Protein AF-0000000076535965 (afdb_homodimer)

Sequence (338 aa):
PLQSPLTSPPLSPERRSYQTNPAAHLTGANSSLTGSGGPLLWETKLGLAFLRGLGYREGSLVIARAGYYYVYSKVQLGGVGCPPGLSSSLPITHGLYKRTPRYPKELELLVSRRSPCARGANSRVWWDSSFLGGVVHLDAGEEVVVRVPEERLVRLRDGTRSYFGAFMVPLQSPLTSPPLSPERRSYQTNPAAHLTGANSSLTGSGGPLLWETKLGLAFLRGLGYREGSLVIARAGYYYVYSKVQLGGVGCPPGLSSSLPITHGLYKRTPRYPKELELLVSRRSPCARGANSRVWWDSSFLGGVVHLDAGEEVVVRVPEERLVRLRDGTRSYFGAFMV

pLDDT: mean 81.21, std 20.16, range [31.91, 98.88]

InterPro domains:
  IPR006052 Tumour necrosis factor domain [PF00229] (40-169)
  IPR006052 Tumour necrosis factor domain [PS50049] (22-169)
  IPR006052 Tumour necrosis factor domain [SM00207] (22-169)
  IPR006052 Tumour necrosis factor domain [cd00184] (22-167)
  IPR006053 Tumour necrosis factor [PR01234] (92-110)
  IPR006053 Tumour necrosis factor [PR01234] (126-149)
  IPR006053 Tumour necrosis factor [PR01234] (157-168)
  IPR008983 Tumour necrosis factor-like domain superfamily [G3DSA:2.60.120.40] (10-169)
  IPR008983 Tumour necrosis factor-like domain superfamily [SSF49842] (21-169)

Solvent-accessible surface area (backbone atoms only — not comparable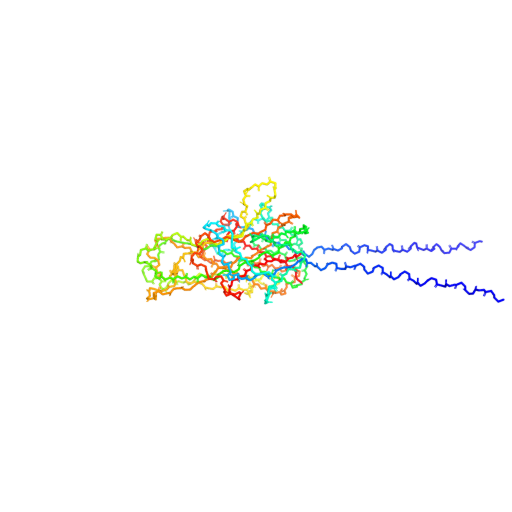 to full-atom values): 18262 Å² total; per-residue (Å²): 132,79,79,72,77,78,74,70,74,73,76,68,74,76,71,75,73,77,74,74,69,32,34,36,35,28,18,25,18,76,74,54,62,50,63,94,79,50,45,43,37,60,32,53,67,61,88,88,17,36,66,35,70,47,45,77,54,94,33,22,43,30,34,63,64,60,46,40,25,41,37,36,37,33,42,26,34,38,49,72,53,58,54,85,56,44,20,74,50,72,58,44,45,45,32,36,31,36,41,42,88,89,44,93,68,68,41,84,58,38,41,47,47,28,38,69,41,29,63,58,72,83,48,59,62,42,78,51,71,49,73,47,73,50,54,42,80,43,50,54,65,26,29,40,34,40,40,42,76,57,50,88,32,50,48,38,60,46,42,90,54,8,34,41,36,36,33,55,102,131,82,76,71,78,79,74,72,73,77,76,68,76,75,74,74,68,82,72,74,68,34,34,33,20,28,16,26,22,81,81,17,74,50,65,94,80,52,48,45,30,60,31,51,68,60,86,77,16,37,68,35,69,48,43,76,55,93,33,21,43,31,33,64,63,60,46,41,28,41,40,38,36,34,43,27,32,38,48,71,54,55,62,86,69,41,90,71,47,70,59,43,44,45,32,37,29,35,41,43,89,88,43,93,66,68,42,83,71,48,76,46,76,40,63,64,54,44,56,40,45,65,12,54,57,39,38,32,68,50,75,48,72,50,75,44,80,45,48,54,65,26,27,41,33,41,37,44,80,58,51,88,32,48,49,37,64,43,44,42,36,8,34,40,35,35,34,53,107

Secondary structure (DSSP, 8-state):
-------------------PPPEEEEEE-SS---STT----EE-SSTT-EEESEEEETTEEEE-S-EEEEEEEEEEEEEE---TTGGGPPPEEEEEEEEETTEEEEEEEEEEEE-TT-S-TT-SEEEEEEEEEEEEEE-TT-EEEEE-S-GGGB--S-TTTSEEEEEE-/-------------------PPPEEEEEE-TT---STTSPPPEE-SSTT-EEESEEEETTEEEE-S-EEEEEEEEEEEEEE---TTGGGSPPEEEEEEEE-SS-SSPEEEEEEEE-SS-TT---SEEEEEEEEEEEEEE-TT-EEEEE-S-GGGB--S-TTTSEEEEEE-

Radius of gyration: 24.96 Å; Cα contacts (8 Å, |Δi|>4): 830; chains: 2; bounding box: 53×96×60 Å

Foldseek 3Di:
DPPDPPPPPPPPPPPPPPQDWWKWKWAFDPVFDPPQWDFTDTHADDDPTHTDCWDDDDQKIAHAAWAKKKKKKKWKFKDFDPDDVCVVPFWWKKFKWKDDPVDGDTHTDDMDTHRPPPDDDPDRMDIDMDMDIDMDTDHHGMIITIDTNPRVGTDRHGRVRIMIMMTHD/DPPPPPPDPPPDPPPPVPQPWWKWKWAFDPVFDPDQWDFTDTHADDDPTHTDCWDDDNQKIAHAAWAKKKKKKKWKFKDFDPPDPCVVPFWWKKFKWKDDPVDHDTHTDDMDTHRPPPDDDPGRMDIDMDMDIDMDTDHHGMIITIDTNPCVGTDRHGRVRTMIMMTHD

Structure (mmCIF, N/CA/C/O backbone):
data_AF-0000000076535965-model_v1
#
loop_
_entity.id
_entity.type
_entity.pdbx_description
1 polymer 'THD domain-containing protein'
#
loop_
_atom_site.group_PDB
_atom_site.id
_atom_site.type_symbol
_atom_site.label_atom_id
_atom_site.label_alt_id
_atom_site.label_comp_id
_atom_site.label_asym_id
_atom_site.label_entity_id
_atom_site.label_seq_id
_atom_site.pdbx_PDB_ins_code
_atom_site.Cartn_x
_atom_site.Cartn_y
_atom_site.Cartn_z
_atom_site.occupancy
_atom_site.B_iso_or_equiv
_atom_site.auth_seq_id
_atom_site.auth_comp_id
_atom_site.auth_asym_id
_atom_site.auth_atom_id
_atom_site.pdbx_PDB_model_num
ATOM 1 N N . PRO A 1 1 ? 23 69.75 18.781 1 31.91 1 PRO A N 1
ATOM 2 C CA . PRO A 1 1 ? 22.719 68.75 17.719 1 31.91 1 PRO A CA 1
ATOM 3 C C . PRO A 1 1 ? 22.453 67.312 18.266 1 31.91 1 PRO A C 1
ATOM 5 O O . PRO A 1 1 ? 23.344 66.75 18.875 1 31.91 1 PRO A O 1
ATOM 8 N N . LEU A 1 2 ? 21.312 67.188 18.969 1 37.19 2 LEU A N 1
ATOM 9 C CA . LEU A 1 2 ? 20.906 66 19.688 1 37.19 2 LEU A CA 1
ATOM 10 C C . LEU A 1 2 ? 20.906 64.75 18.766 1 37.19 2 LEU A C 1
ATOM 12 O O . LEU A 1 2 ? 20.453 64.875 17.625 1 37.19 2 LEU A O 1
ATOM 16 N N . GLN A 1 3 ? 21.875 63.906 18.984 1 38.22 3 GLN A N 1
ATOM 17 C CA . GLN A 1 3 ? 22.062 62.688 18.234 1 38.22 3 GLN A CA 1
ATOM 18 C C . GLN A 1 3 ? 20.75 61.906 18.125 1 38.22 3 GLN A C 1
ATOM 20 O O . GLN A 1 3 ? 20 61.812 19.094 1 38.22 3 GLN A O 1
ATOM 25 N N . SER A 1 4 ? 20.156 61.875 16.891 1 45.47 4 SER A N 1
ATOM 26 C CA . SER A 1 4 ? 18.969 61.156 16.453 1 45.47 4 SER A CA 1
ATOM 27 C C . SER A 1 4 ? 19.016 59.719 16.906 1 45.47 4 SER A C 1
ATOM 29 O O . SER A 1 4 ? 20.031 59.031 16.781 1 45.47 4 SER A O 1
ATOM 31 N N . PRO A 1 5 ? 18.203 59.312 17.922 1 44.94 5 PRO A N 1
ATOM 32 C CA . PRO A 1 5 ? 18.219 57.938 18.375 1 44.94 5 PRO A CA 1
ATOM 33 C C . PRO A 1 5 ? 18.156 56.938 17.219 1 44.94 5 PRO A C 1
ATOM 35 O O . PRO A 1 5 ? 17.469 57.156 16.234 1 44.94 5 PRO A O 1
ATOM 38 N N . LEU A 1 6 ? 19.328 56.281 16.906 1 41.75 6 LEU A N 1
ATOM 39 C CA . LEU A 1 6 ? 19.375 55.156 15.953 1 41.75 6 LEU A CA 1
ATOM 40 C C . LEU A 1 6 ? 18.188 54.219 16.156 1 41.75 6 LEU A C 1
ATOM 42 O O . LEU A 1 6 ? 17.938 53.75 17.266 1 41.75 6 LEU A O 1
ATOM 46 N N . THR A 1 7 ? 17.016 54.531 15.523 1 43.84 7 THR A N 1
ATOM 47 C CA . THR A 1 7 ? 15.898 53.594 15.414 1 43.84 7 THR A CA 1
ATOM 48 C C . THR A 1 7 ? 16.406 52.188 15.109 1 43.84 7 THR A C 1
ATOM 50 O O . THR A 1 7 ? 17.125 51.969 14.141 1 43.84 7 THR A O 1
ATOM 53 N N . SER A 1 8 ? 16.734 51.375 16.156 1 47.22 8 SER A N 1
ATOM 54 C CA . SER A 1 8 ? 17.078 50 15.953 1 47.22 8 SER A CA 1
ATOM 55 C C . SER A 1 8 ? 16.188 49.344 14.906 1 47.22 8 SER A C 1
ATOM 57 O O . SER A 1 8 ? 15 49.656 14.812 1 47.22 8 SER A O 1
ATOM 59 N N . PRO A 1 9 ? 16.797 48.906 13.766 1 46.88 9 PRO A N 1
ATOM 60 C CA . PRO A 1 9 ? 15.992 48.25 12.734 1 46.88 9 PRO A CA 1
ATOM 61 C C . PRO A 1 9 ? 14.984 47.25 13.312 1 46.88 9 PRO A C 1
ATOM 63 O O . PRO A 1 9 ? 15.18 46.75 14.414 1 46.88 9 PRO A O 1
ATOM 66 N N . PRO A 1 10 ? 13.711 47.344 12.961 1 44 10 PRO A N 1
ATOM 67 C CA . PRO A 1 10 ? 12.719 46.375 13.438 1 44 10 PRO A CA 1
ATOM 68 C C . PRO A 1 10 ? 13.25 44.938 13.43 1 44 10 PRO A C 1
ATOM 70 O O . PRO A 1 10 ? 14.148 44.594 12.656 1 44 10 PRO A O 1
ATOM 73 N N . LEU A 1 11 ? 13.281 44.25 14.547 1 41.5 11 LEU A N 1
ATOM 74 C CA . LEU A 1 11 ? 13.531 42.812 14.633 1 41.5 11 LEU A CA 1
ATOM 75 C C . LEU A 1 11 ? 12.922 42.094 13.445 1 41.5 11 LEU A C 1
ATOM 77 O O . LEU A 1 11 ? 11.781 42.344 13.062 1 41.5 11 LEU A O 1
ATOM 81 N N . SER A 1 12 ? 13.719 41.844 12.398 1 41.03 12 SER A N 1
ATOM 82 C CA . SER A 1 12 ? 13.281 41 11.312 1 41.03 12 SER A CA 1
ATOM 83 C C . SER A 1 12 ? 12.328 39.906 11.812 1 41.03 12 SER A C 1
ATOM 85 O O . SER A 1 12 ? 12.508 39.375 12.906 1 41.03 12 SER A O 1
ATOM 87 N N . PRO A 1 13 ? 11.047 39.969 11.516 1 40.34 13 PRO A N 1
ATOM 88 C CA . PRO A 1 13 ? 10.18 38.875 11.922 1 40.34 13 PRO A CA 1
ATOM 89 C C . PRO A 1 13 ? 10.898 37.531 11.922 1 40.34 13 PRO A C 1
ATOM 91 O O . PRO A 1 13 ? 11.789 37.312 11.109 1 40.34 13 PRO A O 1
ATOM 94 N N . GLU A 1 14 ? 11.273 36.938 12.984 1 42.12 14 GLU A N 1
ATOM 95 C CA . GLU A 1 14 ? 11.711 35.562 13.055 1 42.12 14 GLU A CA 1
ATOM 96 C C . GLU A 1 14 ? 11.062 34.719 11.961 1 42.12 14 GLU A C 1
ATOM 98 O O . GLU A 1 14 ? 9.836 34.594 11.898 1 42.12 14 GLU A O 1
ATOM 103 N N . ARG A 1 15 ? 11.461 34.781 10.727 1 40.41 15 ARG A N 1
ATOM 104 C CA . ARG A 1 15 ? 11.055 33.844 9.703 1 40.41 15 ARG A CA 1
ATOM 105 C C . ARG A 1 15 ? 10.797 32.469 10.312 1 40.41 15 ARG A C 1
ATOM 107 O O . ARG A 1 15 ? 11.711 31.828 10.859 1 40.41 15 ARG A O 1
ATOM 114 N N . ARG A 1 16 ? 9.766 32.219 11.07 1 44.19 16 ARG A N 1
ATOM 115 C CA . ARG A 1 16 ? 9.453 30.844 11.414 1 44.19 16 ARG A CA 1
ATOM 116 C C . ARG A 1 16 ? 9.867 29.891 10.305 1 44.19 16 ARG A C 1
ATOM 118 O O . ARG A 1 16 ? 9.398 30.016 9.164 1 44.19 16 ARG A O 1
ATOM 125 N N . SER A 1 17 ? 11.062 29.531 10.078 1 46.34 17 SER A N 1
ATOM 126 C CA . SER A 1 17 ? 11.633 28.578 9.125 1 46.34 17 SER A CA 1
ATOM 127 C C . SER A 1 17 ? 10.68 27.422 8.859 1 46.34 17 SER A C 1
ATOM 129 O O . SER A 1 17 ? 10.367 26.641 9.766 1 46.34 17 SER A O 1
ATOM 131 N N . TYR A 1 18 ? 9.57 27.609 8.172 1 51.25 18 TYR A N 1
ATOM 132 C CA . TYR A 1 18 ? 8.68 26.547 7.707 1 51.25 18 TYR A CA 1
ATOM 133 C C . TYR A 1 18 ? 9.461 25.281 7.387 1 51.25 18 TYR A C 1
ATOM 135 O O . TYR A 1 18 ? 10.219 25.25 6.41 1 51.25 18 TYR A O 1
ATOM 143 N N . GLN A 1 19 ? 10.102 24.625 8.344 1 64.25 19 GLN A N 1
ATOM 144 C CA . GLN A 1 19 ? 10.812 23.391 8.07 1 64.25 19 GLN A CA 1
ATOM 145 C C . GLN A 1 19 ? 10.008 22.484 7.133 1 64.25 19 GLN A C 1
ATOM 147 O O . GLN A 1 19 ? 8.828 22.219 7.383 1 64.25 19 GLN A O 1
ATOM 152 N N . THR A 1 20 ? 10.383 22.312 5.848 1 85.44 20 THR A N 1
ATOM 153 C CA . THR A 1 20 ? 9.781 21.484 4.812 1 85.44 20 THR A CA 1
ATOM 154 C C . THR A 1 20 ? 9.602 20.047 5.309 1 85.44 20 THR A C 1
ATOM 156 O O . THR A 1 20 ? 10.438 19.531 6.047 1 85.44 20 THR A O 1
ATOM 159 N N . ASN A 1 21 ? 8.43 19.484 5.141 1 93.81 21 ASN A N 1
ATOM 160 C CA . ASN A 1 21 ? 8.133 18.109 5.535 1 93.81 21 ASN A CA 1
ATOM 161 C C . ASN A 1 21 ? 9.141 17.125 4.949 1 93.81 21 ASN A C 1
ATOM 163 O O . ASN A 1 21 ? 9.547 17.266 3.793 1 93.81 21 ASN A O 1
ATOM 167 N N . PRO A 1 22 ? 9.703 16.281 5.762 1 98.06 22 PRO A N 1
ATOM 168 C CA . PRO A 1 22 ? 10.625 15.266 5.262 1 98.06 22 PRO A CA 1
ATOM 169 C C . PRO A 1 22 ? 10.062 14.5 4.066 1 98.06 22 PRO A C 1
ATOM 171 O O . PRO A 1 22 ? 8.859 14.242 4 1 98.06 22 PRO A O 1
ATOM 174 N N . ALA A 1 23 ? 10.914 14.18 3.133 1 98.62 23 ALA A N 1
ATOM 175 C CA . ALA A 1 23 ? 10.562 13.398 1.95 1 98.62 23 ALA A CA 1
ATOM 176 C C . ALA A 1 23 ? 11.797 12.742 1.345 1 98.62 23 ALA A C 1
ATOM 178 O O . ALA A 1 23 ? 12.906 13.289 1.415 1 98.62 23 ALA A O 1
ATOM 179 N N . ALA A 1 24 ? 11.594 11.586 0.793 1 98.75 24 ALA A N 1
ATOM 180 C CA . ALA A 1 24 ? 12.68 10.883 0.116 1 98.75 24 ALA A CA 1
ATOM 181 C C . ALA A 1 24 ? 12.141 10.023 -1.03 1 98.75 24 ALA A C 1
ATOM 183 O O . ALA A 1 24 ? 11.062 9.438 -0.925 1 98.75 24 ALA A O 1
ATOM 184 N N . HIS A 1 25 ? 12.844 9.961 -2.121 1 98.31 25 HIS A N 1
ATOM 185 C CA . HIS A 1 25 ? 12.648 9.039 -3.234 1 98.31 25 HIS A CA 1
ATOM 186 C C . HIS A 1 25 ? 13.969 8.398 -3.652 1 98.31 25 HIS A C 1
ATOM 188 O O . HIS A 1 25 ? 14.867 9.086 -4.152 1 98.31 25 HIS A O 1
ATOM 194 N N . LEU A 1 26 ? 14 7.098 -3.416 1 97.12 26 LEU A N 1
ATOM 195 C CA . LEU A 1 26 ? 15.211 6.348 -3.74 1 97.12 26 LEU A CA 1
ATOM 196 C C . LEU A 1 26 ? 14.984 5.445 -4.949 1 97.12 26 LEU A C 1
ATOM 198 O O . LEU A 1 26 ? 13.852 5.016 -5.203 1 97.12 26 LEU A O 1
ATOM 202 N N . THR A 1 27 ? 16.031 5.238 -5.684 1 95.38 27 THR A N 1
ATOM 203 C CA . THR A 1 27 ? 15.914 4.41 -6.879 1 95.38 27 THR A CA 1
ATOM 204 C C . THR A 1 27 ? 16.812 3.178 -6.777 1 95.38 27 THR A C 1
ATOM 206 O O . THR A 1 27 ? 17.734 3.139 -5.953 1 95.38 27 THR A O 1
ATOM 209 N N . GLY A 1 28 ? 16.469 2.184 -7.555 1 90.5 28 GLY A N 1
ATOM 210 C CA . GLY A 1 28 ? 17.234 0.955 -7.52 1 90.5 28 GLY A CA 1
ATOM 211 C C . GLY A 1 28 ? 18.719 1.176 -7.77 1 90.5 28 GLY A C 1
ATOM 212 O O . GLY A 1 28 ? 19.094 1.948 -8.656 1 90.5 28 GLY A O 1
ATOM 213 N N . ALA A 1 29 ? 19.531 0.6 -6.805 1 77.38 29 ALA A N 1
ATOM 214 C CA . ALA A 1 29 ? 20.984 0.74 -6.902 1 77.38 29 ALA A CA 1
ATOM 215 C C . ALA A 1 29 ? 21.578 -0.31 -7.836 1 77.38 29 ALA A C 1
ATOM 217 O O . ALA A 1 29 ? 20.984 -1.38 -8.023 1 77.38 29 ALA A O 1
ATOM 218 N N . ASN A 1 30 ? 22.469 0.147 -8.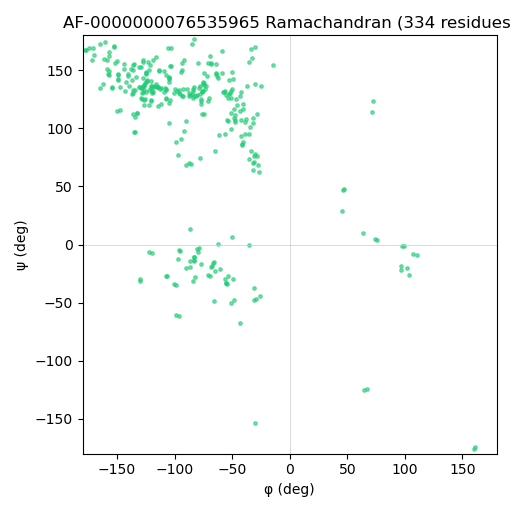656 1 61.56 30 ASN A N 1
ATOM 219 C CA . ASN A 1 30 ? 23.219 -0.814 -9.461 1 61.56 30 ASN A CA 1
ATOM 220 C C . ASN A 1 30 ? 23.828 -1.918 -8.594 1 61.56 30 ASN A C 1
ATOM 222 O O . ASN A 1 30 ? 23.969 -3.057 -9.047 1 61.56 30 ASN A O 1
ATOM 226 N N . SER A 1 31 ? 24.531 -1.418 -7.504 1 55.41 31 SER A N 1
ATOM 227 C CA . SER A 1 31 ? 25.312 -2.344 -6.695 1 55.41 31 SER A CA 1
ATOM 228 C C . SER A 1 31 ? 24.422 -3.143 -5.746 1 55.41 31 SER A C 1
ATOM 230 O O . SER A 1 31 ? 23.75 -2.57 -4.895 1 55.41 31 SER A O 1
ATOM 232 N N . SER A 1 32 ? 23.766 -4.062 -6.41 1 51.5 32 SER A N 1
ATOM 233 C CA . SER A 1 32 ? 22.625 -4.875 -5.992 1 51.5 32 SER A CA 1
ATOM 234 C C . SER A 1 32 ? 22.641 -5.125 -4.488 1 51.5 32 SER A C 1
ATOM 236 O O . SER A 1 32 ? 23.625 -4.805 -3.812 1 51.5 32 SER A O 1
ATOM 238 N N . LEU A 1 33 ? 21.922 -6.352 -4.332 1 51.38 33 LEU A N 1
ATOM 239 C CA . LEU A 1 33 ? 21.344 -7.086 -3.211 1 51.38 33 LEU A CA 1
ATOM 240 C C . LEU A 1 33 ? 22.422 -7.496 -2.217 1 51.38 33 LEU A C 1
ATOM 242 O O . LEU A 1 33 ? 23.531 -7.898 -2.615 1 51.38 33 LEU A O 1
ATOM 246 N N . THR A 1 34 ? 22.516 -6.621 -1.288 1 52.09 34 THR A N 1
ATOM 247 C CA . THR A 1 34 ? 23.375 -7.309 -0.328 1 52.09 34 THR A CA 1
ATOM 248 C C . THR A 1 34 ? 23.172 -8.82 -0.397 1 52.09 34 THR A C 1
ATOM 250 O O . THR A 1 34 ? 22.172 -9.281 -0.949 1 52.09 34 THR A O 1
ATOM 253 N N . GLY A 1 35 ? 24.062 -9.539 0.297 1 52.31 35 GLY A N 1
ATOM 254 C CA . GLY A 1 35 ? 24.016 -10.977 0.5 1 52.31 35 GLY A CA 1
ATOM 255 C C . GLY A 1 35 ? 22.594 -11.516 0.575 1 52.31 35 GLY A C 1
ATOM 256 O O . GLY A 1 35 ? 21.641 -10.75 0.689 1 52.31 35 GLY A O 1
ATOM 257 N N . SER A 1 36 ? 22.406 -12.797 0.357 1 61.34 36 SER A N 1
ATOM 258 C CA . SER A 1 36 ? 21.203 -13.609 0.481 1 61.34 36 SER A CA 1
ATOM 259 C C . SER A 1 36 ? 20.375 -13.203 1.704 1 61.34 36 SER A C 1
ATOM 261 O O . SER A 1 36 ? 20.906 -13.133 2.814 1 61.34 36 SER A O 1
ATOM 263 N N . GLY A 1 37 ? 19.234 -12.5 1.552 1 69.94 37 GLY A N 1
ATOM 264 C CA . GLY A 1 37 ? 18.281 -12.375 2.637 1 69.94 37 GLY A CA 1
ATOM 265 C C . GLY A 1 37 ? 18.203 -10.977 3.223 1 69.94 37 GLY A C 1
ATOM 266 O O . GLY A 1 37 ? 17.422 -10.719 4.137 1 69.94 37 GLY A O 1
ATOM 267 N N . GLY A 1 38 ? 19.172 -10.078 2.777 1 81.94 38 GLY A N 1
ATOM 268 C CA . GLY A 1 38 ? 19.125 -8.742 3.342 1 81.94 38 GLY A CA 1
ATOM 269 C C . GLY A 1 38 ? 18.125 -7.828 2.637 1 81.94 38 GLY A C 1
ATOM 270 O O . GLY A 1 38 ? 17.453 -8.25 1.696 1 81.94 38 GLY A O 1
ATOM 271 N N . PRO A 1 39 ? 18 -6.559 3.199 1 91.44 39 PRO A N 1
ATOM 272 C CA . PRO A 1 39 ? 17.109 -5.59 2.537 1 91.44 39 PRO A CA 1
ATOM 273 C C . PRO A 1 39 ? 17.656 -5.137 1.182 1 91.44 39 PRO A C 1
ATOM 275 O O . PRO A 1 39 ? 18.844 -5.297 0.902 1 91.44 39 PRO A O 1
ATOM 278 N N . LEU A 1 40 ? 16.797 -4.727 0.349 1 91.75 40 LEU A N 1
ATOM 279 C CA . LEU A 1 40 ? 17.234 -4.141 -0.916 1 91.75 40 LEU A CA 1
ATOM 280 C C . LEU A 1 40 ? 18.016 -2.854 -0.68 1 91.75 40 LEU A C 1
ATOM 282 O O . LEU A 1 40 ? 17.719 -2.109 0.26 1 91.75 40 LEU A O 1
ATOM 286 N N . LEU A 1 41 ? 18.953 -2.639 -1.546 1 92.31 41 LEU A N 1
ATOM 287 C CA . LEU A 1 41 ? 19.766 -1.425 -1.464 1 92.31 41 LEU A CA 1
ATOM 288 C C . LEU A 1 41 ? 19.344 -0.42 -2.529 1 92.31 41 LEU A C 1
ATOM 290 O O . LEU A 1 41 ? 18.938 -0.807 -3.627 1 92.31 41 LEU A O 1
ATOM 294 N N . TRP A 1 42 ? 19.594 0.916 -2.211 1 93.81 42 TRP A N 1
ATOM 295 C CA . TRP A 1 42 ? 19.031 1.954 -3.066 1 93.81 42 TRP A CA 1
ATOM 296 C C . TRP A 1 42 ? 20.047 3.062 -3.322 1 93.81 42 TRP A C 1
ATOM 298 O O . TRP A 1 42 ? 20.953 3.275 -2.516 1 93.81 42 TRP A O 1
ATOM 308 N N . GLU A 1 43 ? 19.922 3.689 -4.453 1 93.56 43 GLU A N 1
ATOM 309 C CA . GLU A 1 43 ? 20.594 4.945 -4.777 1 93.56 43 GLU A CA 1
ATOM 310 C C . GLU A 1 43 ? 19.891 6.133 -4.129 1 93.56 43 GLU A C 1
ATOM 312 O O . GLU A 1 43 ? 18.672 6.25 -4.203 1 93.56 43 GLU A O 1
ATOM 317 N N . THR A 1 44 ? 20.672 7.051 -3.506 1 94.75 44 THR A N 1
ATOM 318 C CA . THR A 1 44 ? 20.031 8.086 -2.697 1 94.75 44 THR A CA 1
ATOM 319 C C . THR A 1 44 ? 20.359 9.469 -3.236 1 94.75 44 THR A C 1
ATOM 321 O O . THR A 1 44 ? 19.75 10.461 -2.83 1 94.75 44 THR A O 1
ATOM 324 N N . LYS A 1 45 ? 21.203 9.586 -4.168 1 93.38 45 LYS A N 1
ATOM 325 C CA . LYS A 1 45 ? 21.703 10.906 -4.527 1 93.38 45 LYS A CA 1
ATOM 326 C C . LYS A 1 45 ? 21.609 11.141 -6.035 1 93.38 45 LYS A C 1
ATOM 328 O O . LYS A 1 45 ? 21.406 12.273 -6.48 1 93.38 45 LYS A O 1
ATOM 333 N N . LEU A 1 46 ? 21.719 10.203 -6.801 1 90.75 46 LEU A N 1
ATOM 334 C CA . LEU A 1 46 ? 21.859 10.359 -8.242 1 90.75 46 LEU A CA 1
ATOM 335 C C . LEU A 1 46 ? 20.5 10.289 -8.93 1 90.75 46 LEU A C 1
ATOM 337 O O . LEU A 1 46 ? 19.578 9.656 -8.422 1 90.75 46 LEU A O 1
ATOM 341 N N . GLY A 1 47 ? 20.453 11.023 -10.07 1 91.81 47 GLY A N 1
ATOM 342 C CA . GLY A 1 47 ? 19.25 10.961 -10.883 1 91.81 47 GLY A CA 1
ATOM 343 C C . GLY A 1 47 ? 18.031 11.523 -10.195 1 91.81 47 GLY A C 1
ATOM 344 O O . GLY A 1 47 ? 18.047 12.656 -9.703 1 91.81 47 GLY A O 1
ATOM 345 N N . LEU A 1 48 ? 16.969 10.672 -10.133 1 94.44 48 LEU A N 1
ATOM 346 C CA . LEU A 1 48 ? 15.703 11.102 -9.547 1 94.44 48 LEU A CA 1
ATOM 347 C C . LEU A 1 48 ? 15.727 10.961 -8.031 1 94.44 48 LEU A C 1
ATOM 349 O O . LEU A 1 48 ? 14.812 11.406 -7.344 1 94.44 48 LEU A O 1
ATOM 353 N N . ALA A 1 49 ? 16.703 10.32 -7.512 1 96.25 49 ALA A N 1
ATOM 354 C CA . ALA A 1 49 ? 16.75 10.008 -6.086 1 96.25 49 ALA A CA 1
ATOM 355 C C . ALA A 1 49 ? 17.031 11.258 -5.258 1 96.25 49 ALA A C 1
ATOM 357 O O . ALA A 1 49 ? 17.75 12.156 -5.703 1 96.25 49 ALA A O 1
ATOM 358 N N . PHE A 1 50 ? 16.453 11.344 -4.078 1 97.62 50 PHE A N 1
ATOM 359 C CA . PHE A 1 50 ? 16.766 12.43 -3.156 1 97.62 50 PHE A CA 1
ATOM 360 C C . PHE A 1 50 ? 16.406 12.047 -1.727 1 97.62 50 PHE A C 1
ATOM 362 O O . PHE A 1 50 ? 15.562 11.172 -1.508 1 97.62 50 PHE A O 1
ATOM 369 N N . LEU A 1 51 ? 17.031 12.734 -0.791 1 97.62 51 LEU A N 1
ATOM 370 C CA . LEU A 1 51 ? 16.734 12.688 0.637 1 97.62 51 LEU A CA 1
ATOM 371 C C . LEU A 1 51 ? 16.531 14.094 1.196 1 97.62 51 LEU A C 1
ATOM 373 O O . LEU A 1 51 ? 17.375 14.969 1.013 1 97.62 51 LEU A O 1
ATOM 377 N N . ARG A 1 52 ? 15.445 14.266 1.797 1 97.81 52 ARG A N 1
ATOM 378 C CA . ARG A 1 52 ? 15.18 15.516 2.496 1 97.81 52 ARG A CA 1
ATOM 379 C C . ARG A 1 52 ? 14.586 15.258 3.875 1 97.81 52 ARG A C 1
ATOM 381 O O . ARG A 1 52 ? 13.43 14.852 3.99 1 97.81 52 ARG A O 1
ATOM 388 N N . GLY A 1 53 ? 15.352 15.523 4.957 1 97.44 53 GLY A N 1
ATOM 389 C CA . GLY A 1 53 ? 14.852 15.359 6.316 1 97.44 53 GLY A CA 1
ATOM 390 C C . GLY A 1 53 ? 14.789 13.906 6.754 1 97.44 53 GLY A C 1
ATOM 391 O O . GLY A 1 53 ? 14.203 13.594 7.793 1 97.44 53 GLY A O 1
ATOM 392 N N . LEU A 1 54 ? 15.234 12.977 5.953 1 98.06 54 LEU A N 1
ATOM 393 C CA . LEU A 1 54 ? 15.383 11.562 6.273 1 98.06 54 LEU A CA 1
ATOM 394 C C . LEU A 1 54 ? 16.828 11.109 6.09 1 98.06 54 LEU A C 1
ATOM 396 O O . LEU A 1 54 ? 17.578 11.727 5.332 1 98.06 54 LEU A O 1
ATOM 400 N N . GLY A 1 55 ? 17.141 10.055 6.832 1 97.94 55 GLY A N 1
ATOM 401 C CA . GLY A 1 55 ? 18.438 9.438 6.633 1 97.94 55 GLY A CA 1
ATOM 402 C C . GLY A 1 55 ? 18.375 8.148 5.84 1 97.94 55 GLY A C 1
ATOM 403 O O . GLY A 1 55 ? 17.281 7.641 5.562 1 97.94 55 GLY A O 1
ATOM 404 N N . TYR A 1 56 ? 19.516 7.707 5.469 1 97.06 56 TYR A N 1
ATOM 405 C CA . TYR A 1 56 ? 19.641 6.422 4.789 1 97.06 56 TYR A CA 1
ATOM 406 C C . TYR A 1 56 ? 20.812 5.625 5.344 1 97.06 56 TYR A C 1
ATOM 408 O O . TYR A 1 56 ? 21.922 6.156 5.504 1 97.06 56 TYR A O 1
ATOM 416 N N . ARG A 1 57 ? 20.469 4.371 5.648 1 94.75 57 ARG A N 1
ATOM 417 C CA . ARG A 1 57 ? 21.531 3.5 6.16 1 94.75 57 ARG A CA 1
ATOM 418 C C . ARG A 1 57 ? 21.297 2.055 5.727 1 94.75 57 ARG A C 1
ATOM 420 O O . ARG A 1 57 ? 20.328 1.423 6.141 1 94.75 57 ARG A O 1
ATOM 427 N N . GLU A 1 58 ? 22.156 1.515 4.953 1 90.5 58 GLU A N 1
ATOM 428 C CA . GLU A 1 58 ? 22.188 0.108 4.566 1 90.5 58 GLU A CA 1
ATOM 429 C C . GLU A 1 58 ? 20.812 -0.386 4.133 1 90.5 58 GLU A C 1
ATOM 431 O O . GLU A 1 58 ? 20.328 -1.407 4.629 1 90.5 58 GLU A O 1
ATOM 436 N N . GLY A 1 59 ? 20.188 0.353 3.32 1 93.69 59 GLY A N 1
ATOM 437 C CA . GLY A 1 59 ? 18.938 -0.083 2.723 1 93.69 59 GLY A CA 1
ATOM 438 C C . GLY A 1 59 ? 17.719 0.465 3.434 1 93.69 59 GLY A C 1
ATOM 439 O O . GLY A 1 59 ? 16.594 0.277 2.973 1 93.69 59 GLY A O 1
ATOM 440 N N . SER A 1 60 ? 17.984 1.249 4.535 1 96 60 SER A N 1
ATOM 441 C CA . SER A 1 60 ? 16.844 1.703 5.344 1 96 60 SER A CA 1
ATOM 442 C C . SER A 1 60 ? 16.703 3.219 5.273 1 96 60 SER A C 1
ATOM 444 O O . SER A 1 60 ? 17.688 3.951 5.297 1 96 60 SER A O 1
ATOM 446 N N . LEU A 1 61 ? 15.5 3.641 5.102 1 98.38 61 LEU A N 1
ATOM 447 C CA . LEU A 1 61 ? 15.203 5.031 5.418 1 98.38 61 LEU A CA 1
ATOM 448 C C . LEU A 1 61 ? 15.133 5.242 6.93 1 98.38 61 LEU A C 1
ATOM 450 O O . LEU A 1 61 ? 14.445 4.5 7.633 1 98.38 61 LEU A O 1
ATOM 454 N N . VAL A 1 62 ? 15.797 6.25 7.426 1 98.12 62 VAL A N 1
ATOM 455 C CA . VAL A 1 62 ? 15.82 6.551 8.852 1 98.12 62 VAL A CA 1
ATOM 456 C C . VAL A 1 62 ? 14.977 7.793 9.133 1 98.12 62 VAL A C 1
ATOM 458 O O . VAL A 1 62 ? 15.25 8.867 8.594 1 98.12 62 VAL A O 1
ATOM 461 N N . ILE A 1 63 ? 14.047 7.617 10.023 1 98.25 63 ILE A N 1
ATOM 462 C CA . ILE A 1 63 ? 13.102 8.68 10.328 1 98.25 63 ILE A CA 1
ATOM 463 C C . ILE A 1 63 ? 13.719 9.641 11.344 1 98.25 63 ILE A C 1
ATOM 465 O O . ILE A 1 63 ? 14.188 9.219 12.406 1 98.25 63 ILE A O 1
ATOM 469 N N . ALA A 1 64 ? 13.688 10.898 11.008 1 97.19 64 ALA A N 1
ATOM 470 C CA . ALA A 1 64 ? 14.273 11.898 11.898 1 97.19 64 ALA A CA 1
ATOM 471 C C . ALA A 1 64 ? 13.195 12.602 12.719 1 97.19 64 ALA A C 1
ATOM 473 O O . ALA A 1 64 ? 13.438 12.992 13.867 1 97.19 64 ALA A O 1
ATOM 474 N N . ARG A 1 65 ? 12.055 12.758 12.086 1 97.62 65 ARG A N 1
ATOM 475 C CA . ARG A 1 65 ? 10.938 13.438 12.727 1 97.62 65 ARG A CA 1
ATOM 476 C C . ARG A 1 65 ? 9.719 12.531 12.82 1 97.62 65 ARG A C 1
ATOM 478 O O . ARG A 1 65 ? 9.219 12.055 11.797 1 97.62 65 ARG A O 1
ATOM 485 N N . ALA A 1 66 ? 9.266 12.367 14.094 1 97.31 66 ALA A N 1
ATOM 486 C CA . ALA A 1 66 ? 8.102 11.516 14.305 1 97.31 66 ALA A CA 1
ATOM 487 C C . ALA A 1 66 ? 6.875 12.078 13.586 1 97.31 66 ALA A C 1
ATOM 489 O O . ALA A 1 66 ? 6.664 13.289 13.562 1 97.31 66 ALA A O 1
ATOM 490 N N . GLY A 1 67 ? 6.051 11.141 13.047 1 96.81 67 GLY A N 1
ATOM 491 C CA . GLY A 1 67 ? 4.812 11.547 12.398 1 96.81 67 GLY A CA 1
ATOM 492 C C . GLY A 1 67 ? 4.258 10.492 11.469 1 96.81 67 GLY A C 1
ATOM 493 O O . GLY A 1 67 ? 4.699 9.336 11.484 1 96.81 67 GLY A O 1
ATOM 494 N N . TYR A 1 68 ? 3.211 10.852 10.773 1 97.75 68 TYR A N 1
ATOM 495 C CA . TYR A 1 68 ? 2.615 9.969 9.773 1 97.75 68 TYR A CA 1
ATOM 496 C C . TYR A 1 68 ? 3.283 10.156 8.414 1 97.75 68 TYR A C 1
ATOM 498 O O . TYR A 1 68 ? 3.451 11.281 7.945 1 97.75 68 TYR A O 1
ATOM 506 N N . TYR A 1 69 ? 3.701 9.047 7.852 1 98.44 69 TYR A N 1
ATOM 507 C CA . TYR A 1 69 ? 4.367 9.039 6.555 1 98.44 69 TYR A CA 1
ATOM 508 C C . TYR A 1 69 ? 3.621 8.156 5.562 1 98.44 69 TYR A C 1
ATOM 510 O O . TYR A 1 69 ? 3.17 7.062 5.91 1 98.44 69 TYR A O 1
ATOM 518 N N . TYR A 1 70 ? 3.42 8.672 4.395 1 98.75 70 TYR A N 1
ATOM 519 C CA . TYR A 1 70 ? 3.15 7.762 3.287 1 98.75 70 TYR A CA 1
ATOM 520 C C . TYR A 1 70 ? 4.434 7.086 2.812 1 98.75 70 TYR A C 1
ATOM 522 O O . TYR A 1 70 ? 5.336 7.75 2.299 1 98.75 70 TYR A O 1
ATOM 530 N N . VAL A 1 71 ? 4.547 5.809 3.01 1 98.88 71 VAL A N 1
ATOM 531 C CA . VAL A 1 71 ? 5.684 5.016 2.555 1 98.88 71 VAL A CA 1
ATOM 532 C C . VAL A 1 71 ? 5.277 4.184 1.34 1 98.88 71 VAL A C 1
ATOM 534 O O . VAL A 1 71 ? 4.145 3.709 1.255 1 98.88 71 VAL A O 1
ATOM 537 N N . TYR A 1 72 ? 6.258 4.035 0.399 1 98.75 72 TYR A N 1
ATOM 538 C CA . TYR A 1 72 ? 5.898 3.289 -0.803 1 98.75 72 TYR A CA 1
ATOM 539 C C . TYR A 1 72 ? 7.121 2.609 -1.408 1 98.75 72 TYR A C 1
ATOM 541 O O . TYR A 1 72 ? 8.258 3.021 -1.158 1 98.75 72 TYR A O 1
ATOM 549 N N . SER A 1 73 ? 6.828 1.562 -2.16 1 98.19 73 SER A N 1
ATOM 550 C CA . SER A 1 73 ? 7.875 0.879 -2.914 1 98.19 73 SER A CA 1
ATOM 551 C C . SER A 1 73 ? 7.305 0.166 -4.133 1 98.19 73 SER A C 1
ATOM 553 O O . SER A 1 73 ? 6.242 -0.457 -4.055 1 98.19 73 SER A O 1
ATOM 555 N N . LYS A 1 74 ? 7.965 0.34 -5.188 1 96.94 74 LYS A N 1
ATOM 556 C CA . LYS A 1 74 ? 7.703 -0.459 -6.379 1 96.94 74 LYS A CA 1
ATOM 557 C C . LYS A 1 74 ? 8.922 -1.288 -6.762 1 96.94 74 LYS A C 1
ATOM 559 O O . LYS A 1 74 ? 10.047 -0.786 -6.754 1 96.94 74 LYS A O 1
ATOM 564 N N . VAL A 1 75 ? 8.688 -2.58 -7.09 1 94.44 75 VAL A N 1
ATOM 565 C CA . VAL A 1 75 ? 9.781 -3.412 -7.594 1 94.44 75 VAL A CA 1
ATOM 566 C C . VAL A 1 75 ? 9.375 -4.039 -8.922 1 94.44 75 VAL A C 1
ATOM 568 O O . VAL A 1 75 ? 8.227 -4.445 -9.102 1 94.44 75 VAL A O 1
ATOM 571 N N . GLN A 1 76 ? 10.273 -3.934 -9.812 1 93 76 GLN A N 1
ATOM 572 C CA . GLN A 1 76 ? 10.117 -4.656 -11.07 1 93 76 GLN A CA 1
ATOM 573 C C . GLN A 1 76 ? 10.523 -6.121 -10.922 1 93 76 GLN A C 1
ATOM 575 O O . GLN A 1 76 ? 11.594 -6.422 -10.406 1 93 76 GLN A O 1
ATOM 580 N N . LEU A 1 77 ? 9.602 -7.035 -11.367 1 88.69 77 LEU A N 1
ATOM 581 C CA . LEU A 1 77 ? 9.852 -8.469 -11.266 1 88.69 77 LEU A CA 1
ATOM 582 C C . LEU A 1 77 ? 10 -9.094 -12.648 1 88.69 77 LEU A C 1
ATOM 584 O O . LEU A 1 77 ? 9.445 -8.586 -13.625 1 88.69 77 LEU A O 1
ATOM 588 N N . GLY A 1 78 ? 10.789 -10.148 -12.688 1 84.38 78 GLY A N 1
ATOM 589 C CA . GLY A 1 78 ? 10.93 -10.898 -13.93 1 84.38 78 GLY A CA 1
ATOM 590 C C . GLY A 1 78 ? 11.711 -12.188 -13.758 1 84.38 78 GLY A C 1
ATOM 591 O O . GLY A 1 78 ? 12.445 -12.352 -12.781 1 84.38 78 GLY A O 1
ATOM 592 N N . GLY A 1 79 ? 11.492 -13.039 -14.68 1 81.44 79 GLY A N 1
ATOM 593 C CA . GLY A 1 79 ? 12.211 -14.297 -14.648 1 81.44 79 GLY A CA 1
ATOM 594 C C . GLY A 1 79 ? 12.031 -15.117 -15.914 1 81.44 79 GLY A C 1
ATOM 595 O O . GLY A 1 79 ? 11.477 -14.633 -16.906 1 81.44 79 GLY A O 1
ATOM 596 N N . VAL A 1 80 ? 12.867 -16.125 -15.938 1 76.94 80 VAL A N 1
ATOM 597 C CA . VAL A 1 80 ? 12.805 -17.047 -17.062 1 76.94 80 VAL A CA 1
ATOM 598 C C . VAL A 1 80 ? 12.141 -18.359 -16.641 1 76.94 80 VAL A C 1
ATOM 600 O O . VAL A 1 80 ? 12.438 -18.891 -15.562 1 76.94 80 VAL A O 1
ATOM 603 N N . GLY A 1 81 ? 11.422 -18.859 -17.547 1 65.25 81 GLY A N 1
ATOM 604 C CA . GLY A 1 81 ? 10.773 -20.156 -17.375 1 65.25 81 GLY A CA 1
ATOM 605 C C . GLY A 1 81 ? 9.625 -20.125 -16.391 1 65.25 81 GLY A C 1
ATOM 606 O O . GLY A 1 81 ? 9.539 -19.219 -15.562 1 65.25 81 GLY A O 1
ATOM 607 N N . CYS A 1 82 ? 8.5 -20.328 -16.812 1 60.94 82 CYS A N 1
ATOM 608 C CA . CYS A 1 82 ? 7.422 -20.672 -15.891 1 60.94 82 CYS A CA 1
ATOM 609 C C . CYS A 1 82 ? 7.32 -22.188 -15.703 1 60.94 82 CYS A C 1
ATOM 611 O O . CYS A 1 82 ? 6.879 -22.891 -16.609 1 60.94 82 CYS A O 1
ATOM 613 N N . PRO A 1 83 ? 8.492 -22.656 -14.992 1 47.5 83 PRO A N 1
ATOM 614 C CA . PRO A 1 83 ? 8.523 -24.125 -15.023 1 47.5 83 PRO A CA 1
ATOM 615 C C . PRO A 1 83 ? 7.125 -24.734 -15.07 1 47.5 83 PRO A C 1
ATOM 617 O O . PRO A 1 83 ? 6.176 -24.172 -14.531 1 47.5 83 PRO A O 1
ATOM 620 N N . PRO A 1 84 ? 7.07 -25.672 -15.859 1 45.34 84 PRO A N 1
ATOM 621 C CA . PRO A 1 84 ? 5.969 -26.641 -15.797 1 45.34 84 PRO A CA 1
ATOM 622 C C . PRO A 1 84 ? 5.766 -27.203 -14.391 1 45.34 84 PRO A C 1
ATOM 624 O O . PRO A 1 84 ? 6.738 -27.547 -13.719 1 45.34 84 PRO A O 1
ATOM 627 N N . GLY A 1 85 ? 4.699 -26.922 -13.734 1 45.44 85 GLY A N 1
ATOM 628 C CA . GLY A 1 85 ? 4.488 -27.359 -12.359 1 45.44 85 GLY A CA 1
ATOM 629 C C . GLY A 1 85 ? 4.68 -26.25 -11.344 1 45.44 85 GLY A C 1
ATOM 630 O O . GLY A 1 85 ? 4.691 -26.5 -10.141 1 45.44 85 GLY A O 1
ATOM 631 N N . LEU A 1 86 ? 5.402 -25.328 -11.625 1 43.28 86 LEU A N 1
ATOM 632 C CA . LEU A 1 86 ? 5.719 -24.25 -10.695 1 43.28 86 LEU A CA 1
ATOM 633 C C . LEU A 1 86 ? 4.445 -23.672 -10.078 1 43.28 86 LEU A C 1
ATOM 635 O O . LEU A 1 86 ? 4.469 -22.594 -9.492 1 43.28 86 LEU A O 1
ATOM 639 N N . SER A 1 87 ? 3.314 -24.234 -10.32 1 46.94 87 SER A N 1
ATOM 640 C CA . SER A 1 87 ? 2.25 -24.281 -9.328 1 46.94 87 SER A CA 1
ATOM 641 C C . SER A 1 87 ? 2.811 -24.203 -7.914 1 46.94 87 SER A C 1
ATOM 643 O O . SER A 1 87 ? 2.113 -23.781 -6.988 1 46.94 87 SER A O 1
ATOM 645 N N . SER A 1 88 ? 3.928 -25.031 -7.73 1 48.94 88 SER A N 1
ATOM 646 C CA . SER A 1 88 ? 4.504 -25.219 -6.402 1 48.94 88 SER A CA 1
ATOM 647 C C . SER A 1 88 ? 5.367 -24.016 -6.012 1 48.94 88 SER A C 1
ATOM 649 O O . SER A 1 88 ? 6.066 -24.047 -4.996 1 48.94 88 SER A O 1
ATOM 651 N N . SER A 1 89 ? 5.477 -23.094 -6.938 1 59.66 89 SER A N 1
ATOM 652 C CA . SER A 1 89 ? 6.492 -22.109 -6.582 1 59.66 89 SER A CA 1
ATOM 653 C C . SER A 1 89 ? 5.977 -21.141 -5.527 1 59.66 89 SER A C 1
ATOM 655 O O . SER A 1 89 ? 4.793 -20.797 -5.512 1 59.66 89 SER A O 1
ATOM 657 N N . LEU A 1 90 ? 6.734 -20.953 -4.555 1 75.38 90 LEU A N 1
ATOM 658 C CA . LEU A 1 90 ? 6.512 -20.016 -3.459 1 75.38 90 LEU A CA 1
ATOM 659 C C . LEU A 1 90 ? 6.18 -18.625 -3.994 1 75.38 90 LEU A C 1
ATOM 661 O O . LEU A 1 90 ? 6.746 -18.188 -5 1 75.38 90 LEU A O 1
ATOM 665 N N . PRO A 1 91 ? 5.129 -18.078 -3.58 1 85.62 91 PRO A N 1
ATOM 666 C CA . PRO A 1 91 ? 4.824 -16.703 -3.986 1 85.62 91 PRO A CA 1
ATOM 667 C C . PRO A 1 91 ? 5.992 -15.75 -3.762 1 85.62 91 PRO A C 1
ATOM 669 O O . PRO A 1 91 ? 6.836 -15.992 -2.898 1 85.62 91 PRO A O 1
ATOM 672 N N . ILE A 1 92 ? 6.02 -14.789 -4.648 1 88.94 92 ILE A N 1
ATOM 673 C CA . ILE A 1 92 ? 6.949 -13.68 -4.449 1 88.94 92 ILE A CA 1
ATOM 674 C C . ILE A 1 92 ? 6.402 -12.727 -3.393 1 88.94 92 ILE A C 1
ATOM 676 O O . ILE A 1 92 ? 5.277 -12.234 -3.514 1 88.94 92 ILE A O 1
ATOM 680 N N . THR A 1 93 ? 7.215 -12.531 -2.377 1 93.69 93 THR A N 1
ATOM 681 C CA . THR A 1 93 ? 6.809 -11.617 -1.317 1 93.69 93 THR A CA 1
ATOM 682 C C . THR A 1 93 ? 7.57 -10.297 -1.42 1 93.69 93 THR A C 1
ATOM 684 O O . THR A 1 93 ? 8.797 -10.289 -1.519 1 93.69 93 THR A O 1
ATOM 687 N N . HIS A 1 94 ? 6.895 -9.195 -1.555 1 95.44 94 HIS A N 1
ATOM 688 C CA . HIS A 1 94 ? 7.379 -7.824 -1.492 1 95.44 94 HIS A CA 1
ATOM 689 C C . HIS A 1 94 ? 6.852 -7.109 -0.251 1 95.44 94 HIS A C 1
ATOM 691 O O . HIS A 1 94 ? 5.641 -7.004 -0.058 1 95.44 94 HIS A O 1
ATOM 697 N N . GLY A 1 95 ? 7.812 -6.621 0.626 1 97.06 95 GLY A N 1
ATOM 698 C CA . GLY A 1 95 ? 7.344 -6.07 1.888 1 97.06 95 GLY A CA 1
ATOM 699 C C . GLY A 1 95 ? 8.109 -4.832 2.32 1 97.06 95 GLY A C 1
ATOM 700 O O . GLY A 1 95 ? 9.289 -4.691 2.014 1 97.06 95 GLY A O 1
ATOM 701 N N . LEU A 1 96 ? 7.387 -3.92 2.988 1 98.31 96 LEU A N 1
ATOM 702 C CA . LEU A 1 96 ? 7.961 -2.846 3.791 1 98.31 96 LEU A CA 1
ATOM 703 C C . LEU A 1 96 ? 7.93 -3.201 5.273 1 98.31 96 LEU A C 1
ATOM 705 O O . LEU A 1 96 ? 6.883 -3.584 5.805 1 98.31 96 LEU A O 1
ATOM 709 N N . TYR A 1 97 ? 9.047 -3.039 5.922 1 97.06 97 TYR A N 1
ATOM 710 C CA . TYR A 1 97 ? 9.18 -3.416 7.324 1 97.06 97 TYR A CA 1
ATOM 711 C C . TYR A 1 97 ? 9.758 -2.268 8.148 1 97.06 97 TYR A C 1
ATOM 713 O O . TYR A 1 97 ? 10.539 -1.464 7.641 1 97.06 97 TYR A O 1
ATOM 721 N N . LYS A 1 98 ? 9.414 -2.285 9.383 1 96.88 98 LYS A N 1
ATOM 722 C CA . LYS A 1 98 ? 9.93 -1.301 10.328 1 96.88 98 LYS A CA 1
ATOM 723 C C . LYS A 1 98 ? 10.922 -1.935 11.289 1 96.88 98 LYS A C 1
ATOM 725 O O . LYS A 1 98 ? 10.688 -3.027 11.812 1 96.88 98 LYS A O 1
ATOM 730 N N . ARG A 1 99 ? 11.953 -1.237 11.438 1 95.25 99 ARG A N 1
ATOM 731 C CA . ARG A 1 99 ? 12.938 -1.596 12.453 1 95.25 99 ARG A CA 1
ATOM 732 C C . ARG A 1 99 ? 12.977 -0.558 13.57 1 95.25 99 ARG A C 1
ATOM 734 O O . ARG A 1 99 ? 12.898 0.645 13.312 1 95.25 99 ARG A O 1
ATOM 741 N N . THR A 1 100 ? 12.984 -1.076 14.766 1 91.69 100 THR A N 1
ATOM 742 C CA . THR A 1 100 ? 13.094 -0.205 15.93 1 91.69 100 THR A CA 1
ATOM 743 C C . THR A 1 100 ? 14.398 -0.466 16.688 1 91.69 100 THR A C 1
ATOM 745 O O . THR A 1 100 ? 14.844 -1.61 16.781 1 91.69 100 THR A O 1
ATOM 748 N N . PRO A 1 101 ? 15.086 0.531 17.094 1 80.38 101 PRO A N 1
ATOM 749 C CA . PRO A 1 101 ? 16.328 0.347 17.828 1 80.38 101 PRO A CA 1
ATOM 750 C C . PRO A 1 101 ? 16.156 -0.524 19.078 1 80.38 101 PRO A C 1
ATOM 752 O O . PRO A 1 101 ? 17.094 -1.231 19.469 1 80.38 101 PRO A O 1
ATOM 755 N N . ARG A 1 102 ? 15.062 -0.431 19.656 1 80.31 102 ARG A N 1
ATOM 756 C CA . ARG A 1 102 ? 14.859 -1.097 20.938 1 80.31 102 ARG A CA 1
ATOM 757 C C . ARG A 1 102 ? 14.516 -2.568 20.734 1 80.31 102 ARG A C 1
ATOM 759 O O . ARG A 1 102 ? 14.672 -3.375 21.656 1 80.31 102 ARG A O 1
ATOM 766 N N . TYR A 1 103 ? 13.93 -3.025 19.672 1 76.44 103 TYR A N 1
ATOM 767 C CA . TYR A 1 103 ? 13.477 -4.387 19.422 1 76.44 103 TYR A CA 1
ATOM 768 C C . TYR A 1 103 ? 14.047 -4.922 18.109 1 76.44 103 TYR A C 1
ATOM 770 O O . TYR A 1 103 ? 13.852 -4.324 17.047 1 76.44 103 TYR A O 1
ATOM 778 N N . PRO A 1 104 ? 14.82 -6.031 18.109 1 74.94 104 PRO A N 1
ATOM 779 C CA . PRO A 1 104 ? 15.508 -6.535 16.922 1 74.94 104 PRO A CA 1
ATOM 780 C C . PRO A 1 104 ? 14.539 -7.074 15.867 1 74.94 104 PRO A C 1
ATOM 782 O O . PRO A 1 104 ? 14.898 -7.164 14.688 1 74.94 104 PRO A O 1
ATOM 785 N N . LYS A 1 105 ? 13.297 -7.406 16.188 1 88.19 105 LYS A N 1
ATOM 786 C CA . LYS A 1 105 ? 12.43 -8.031 15.203 1 88.19 105 LYS A CA 1
ATOM 787 C C . LYS A 1 105 ? 11.766 -6.98 14.312 1 88.19 105 LYS A C 1
ATOM 789 O O . LYS A 1 105 ? 11.297 -5.953 14.805 1 88.19 105 LYS A O 1
ATOM 794 N N . GLU A 1 106 ? 11.82 -7.207 13.047 1 92.06 106 GLU A N 1
ATOM 795 C CA . GLU A 1 106 ? 11.164 -6.324 12.086 1 92.06 106 GLU A CA 1
ATOM 796 C C . GLU A 1 106 ? 9.648 -6.5 12.117 1 92.06 106 GLU A C 1
ATOM 798 O O . GLU A 1 106 ? 9.148 -7.621 12.242 1 92.06 106 GLU A O 1
ATOM 803 N N . LEU A 1 107 ? 8.961 -5.406 12.094 1 94.88 107 LEU A N 1
ATOM 804 C CA . LEU A 1 107 ? 7.504 -5.418 12.039 1 94.88 107 LEU A CA 1
ATOM 805 C C . LEU A 1 107 ? 7.012 -5.176 10.609 1 94.88 107 LEU A C 1
ATOM 807 O O . LEU A 1 107 ? 7.477 -4.25 9.938 1 94.88 107 LEU A O 1
ATOM 811 N N . GLU A 1 108 ? 6.07 -6 10.203 1 95.56 108 GLU A N 1
ATOM 812 C CA . GLU A 1 108 ? 5.484 -5.832 8.883 1 95.56 108 GLU A CA 1
ATOM 813 C C . GLU A 1 108 ? 4.617 -4.578 8.812 1 95.56 108 GLU A C 1
ATOM 815 O O . GLU A 1 108 ? 3.754 -4.367 9.664 1 95.56 108 GLU A O 1
ATOM 820 N N . LEU A 1 109 ? 4.922 -3.756 7.855 1 97.75 109 LEU A N 1
ATOM 821 C CA . LEU A 1 109 ? 4.082 -2.586 7.625 1 97.75 109 LEU A CA 1
ATOM 822 C C . LEU A 1 109 ? 3.1 -2.836 6.488 1 97.75 109 LEU A C 1
ATOM 824 O O . LEU A 1 109 ? 1.887 -2.727 6.676 1 97.75 109 LEU A O 1
ATOM 828 N N . LEU A 1 110 ? 3.619 -3.121 5.273 1 97.94 110 LEU A N 1
ATOM 829 C CA . LEU A 1 110 ? 2.873 -3.434 4.059 1 97.94 110 LEU A CA 1
ATOM 830 C C . LEU A 1 110 ? 3.508 -4.605 3.316 1 97.94 110 LEU A C 1
ATOM 832 O O . LEU A 1 110 ? 4.723 -4.629 3.102 1 97.94 110 LEU A O 1
ATOM 836 N N . VAL A 1 111 ? 2.688 -5.57 2.973 1 96.69 111 VAL A N 1
ATOM 837 C CA . VAL A 1 111 ? 3.242 -6.754 2.326 1 96.69 111 VAL A CA 1
ATOM 838 C C . VAL A 1 111 ? 2.348 -7.172 1.16 1 96.69 111 VAL A C 1
ATOM 840 O O . VAL A 1 111 ? 1.121 -7.066 1.24 1 96.69 111 VAL A O 1
ATOM 843 N N . SER A 1 112 ? 2.967 -7.613 0.054 1 95.56 112 SER A N 1
ATOM 844 C CA . SER A 1 112 ? 2.27 -8.172 -1.099 1 95.56 112 SER A CA 1
ATOM 845 C C . SER A 1 112 ? 2.801 -9.562 -1.447 1 95.56 112 SER A C 1
ATOM 847 O O . SER A 1 112 ? 4.008 -9.805 -1.387 1 95.56 112 SER A O 1
ATOM 849 N N . ARG A 1 113 ? 1.906 -10.398 -1.779 1 91.06 113 ARG A N 1
ATOM 850 C CA . ARG A 1 113 ? 2.277 -11.711 -2.305 1 91.06 113 ARG A CA 1
ATOM 851 C C . ARG A 1 113 ? 1.716 -11.914 -3.707 1 91.06 113 ARG A C 1
ATOM 853 O O . ARG A 1 113 ? 0.563 -11.57 -3.977 1 91.06 113 ARG A O 1
ATOM 860 N N . ARG A 1 114 ? 2.592 -12.461 -4.578 1 89 114 ARG A N 1
ATOM 861 C CA . ARG A 1 114 ? 2.186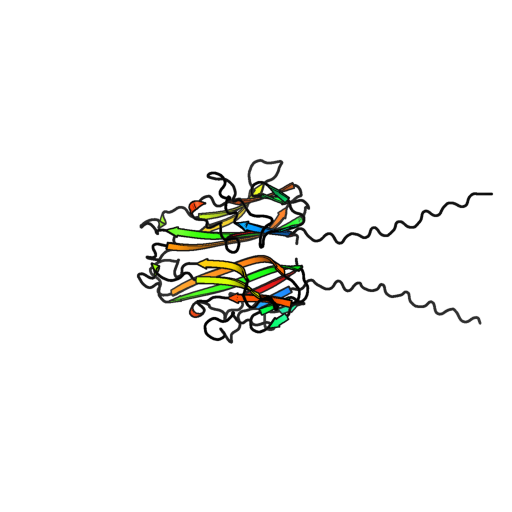 -12.719 -5.953 1 89 114 ARG A CA 1
ATOM 862 C C . ARG A 1 114 ? 2.779 -14.023 -6.469 1 89 114 ARG A C 1
ATOM 864 O O . ARG A 1 114 ? 3.928 -14.352 -6.164 1 89 114 ARG A O 1
ATOM 871 N N . SER A 1 115 ? 1.948 -14.68 -7.18 1 84.31 115 SER A N 1
ATOM 872 C CA . SER A 1 115 ? 2.484 -15.859 -7.848 1 84.31 115 SER A CA 1
ATOM 873 C C . SER A 1 115 ? 3.34 -15.469 -9.047 1 84.31 115 SER A C 1
ATOM 875 O O . SER A 1 115 ? 2.998 -14.547 -9.789 1 84.31 115 SER A O 1
ATOM 877 N N . PRO A 1 116 ? 4.434 -16.172 -9.164 1 77.38 116 PRO A N 1
ATOM 878 C CA . PRO A 1 116 ? 5.246 -15.898 -10.352 1 77.38 116 PRO A CA 1
ATOM 879 C C . PRO A 1 116 ? 4.574 -16.359 -11.641 1 77.38 116 PRO A C 1
ATOM 881 O O . PRO A 1 116 ? 3.691 -17.219 -11.609 1 77.38 116 PRO A O 1
ATOM 884 N N . CYS A 1 117 ? 5.023 -15.859 -12.812 1 69 117 CYS A N 1
ATOM 885 C CA . CYS A 1 117 ? 4.703 -16.266 -14.18 1 69 117 CYS A CA 1
ATOM 886 C C . CYS A 1 117 ? 3.225 -16.047 -14.477 1 69 117 CYS A C 1
ATOM 888 O O . CYS A 1 117 ? 2.643 -16.766 -15.297 1 69 117 CYS A O 1
ATOM 890 N N . ALA A 1 118 ? 2.479 -15.336 -13.57 1 57.16 118 ALA A N 1
ATOM 891 C CA . ALA A 1 118 ? 1.048 -15.211 -13.836 1 57.16 118 ALA A CA 1
ATOM 892 C C . ALA A 1 118 ? 0.769 -15.195 -15.336 1 57.16 118 ALA A C 1
ATOM 894 O O . ALA A 1 118 ? -0.321 -15.57 -15.773 1 57.16 118 ALA A O 1
ATOM 895 N N . ARG A 1 119 ? 1.48 -14.414 -16.094 1 50.62 119 ARG A N 1
ATOM 896 C CA . ARG A 1 119 ? 0.924 -14.273 -17.438 1 50.62 119 ARG A CA 1
ATOM 897 C C . ARG A 1 119 ? 1.281 -15.477 -18.312 1 50.62 119 ARG A C 1
ATOM 899 O O . ARG A 1 119 ? 2.283 -16.156 -18.062 1 50.62 119 ARG A O 1
ATOM 906 N N . GLY A 1 120 ? 0.618 -15.828 -19.312 1 47.62 120 GLY A N 1
ATOM 907 C CA . GLY A 1 120 ? 0.421 -16.844 -20.344 1 47.62 120 GLY A CA 1
ATOM 908 C C . GLY A 1 120 ? 1.672 -17.656 -20.625 1 47.62 120 GLY A C 1
ATOM 909 O O . GLY A 1 120 ? 2.783 -17.219 -20.312 1 47.62 120 GLY A O 1
ATOM 910 N N . ALA A 1 121 ? 1.48 -19.016 -20.75 1 48.22 121 ALA A N 1
ATOM 911 C CA . ALA A 1 121 ? 2.17 -20.266 -21.047 1 48.22 121 ALA A CA 1
ATOM 912 C C . ALA A 1 121 ? 3.352 -20.031 -21.984 1 48.22 121 ALA A C 1
ATOM 914 O O . ALA A 1 121 ? 4.324 -20.797 -21.969 1 48.22 121 ALA A O 1
ATOM 915 N N . ASN A 1 122 ? 3.162 -19.281 -23.047 1 52.56 122 ASN A N 1
ATOM 916 C CA . ASN A 1 122 ? 4.066 -19.672 -24.125 1 52.56 122 ASN A CA 1
ATOM 917 C C . ASN A 1 122 ? 5.41 -18.969 -24.016 1 52.56 122 ASN A C 1
ATOM 919 O O . ASN A 1 122 ? 6.301 -19.188 -24.844 1 52.56 122 ASN A O 1
ATOM 923 N N . SER A 1 123 ? 5.445 -17.875 -23.141 1 59.09 123 SER A N 1
ATOM 924 C CA . SER A 1 123 ? 6.73 -17.203 -23.234 1 59.09 123 SER A CA 1
ATOM 925 C C . SER A 1 123 ? 7.691 -17.672 -22.141 1 59.09 123 SER A C 1
ATOM 927 O O . SER A 1 123 ? 7.285 -17.906 -21 1 59.09 123 SER A O 1
ATOM 929 N N . ARG A 1 124 ? 8.906 -18.016 -22.672 1 71.12 124 ARG A N 1
ATOM 930 C CA . ARG A 1 124 ? 10.023 -18.391 -21.812 1 71.12 124 ARG A CA 1
ATOM 931 C C . ARG A 1 124 ? 10.297 -17.328 -20.766 1 71.12 124 ARG A C 1
ATOM 933 O O . ARG A 1 124 ? 10.641 -17.625 -19.625 1 71.12 124 ARG A O 1
ATOM 940 N N . VAL A 1 125 ? 9.938 -15.961 -21.062 1 79.62 125 VAL A N 1
ATOM 941 C CA . VAL A 1 125 ? 10.266 -14.852 -20.172 1 79.62 125 VAL A CA 1
ATOM 942 C C . VAL A 1 125 ? 8.984 -14.203 -19.656 1 79.62 125 VAL A C 1
ATOM 944 O O . VAL A 1 125 ? 8.023 -14.023 -20.422 1 79.62 125 VAL A O 1
ATOM 947 N N . TRP A 1 126 ? 8.969 -13.914 -18.359 1 81.5 126 TRP A N 1
ATOM 948 C CA . TRP A 1 126 ? 7.812 -13.211 -17.797 1 81.5 126 TRP A CA 1
ATOM 949 C C . TRP A 1 126 ? 8.242 -11.945 -17.078 1 81.5 126 TRP A C 1
ATOM 951 O O . TRP A 1 126 ? 9.383 -11.836 -16.625 1 81.5 126 TRP A O 1
ATOM 961 N N . TRP A 1 127 ? 7.367 -10.898 -17.141 1 85.44 127 TRP A N 1
ATOM 962 C CA . TRP A 1 127 ? 7.543 -9.625 -16.438 1 85.44 127 TRP A CA 1
ATOM 963 C C . TRP A 1 127 ? 6.344 -9.32 -15.547 1 85.44 127 TRP A C 1
ATOM 965 O O . TRP A 1 127 ? 5.203 -9.633 -15.906 1 85.44 127 TRP A O 1
ATOM 975 N N . ASP A 1 128 ? 6.664 -8.758 -14.367 1 88.19 128 ASP A N 1
ATOM 976 C CA . ASP A 1 128 ? 5.629 -8.344 -13.422 1 88.19 128 ASP A CA 1
ATOM 977 C C . ASP A 1 128 ? 6.121 -7.199 -12.539 1 88.19 128 ASP A C 1
ATOM 979 O O . ASP A 1 128 ? 7.258 -6.746 -12.672 1 88.19 128 ASP A O 1
ATOM 983 N N . SER A 1 129 ? 5.234 -6.652 -11.805 1 92.69 129 SER A N 1
ATOM 984 C CA . SER A 1 129 ? 5.613 -5.625 -10.844 1 92.69 129 SER A CA 1
ATOM 985 C C . SER A 1 129 ? 4.773 -5.719 -9.578 1 92.69 129 SER A C 1
ATOM 987 O O . SER A 1 129 ? 3.715 -6.352 -9.57 1 92.69 129 SER A O 1
ATOM 989 N N . SER A 1 130 ? 5.309 -5.246 -8.547 1 95.06 130 SER A N 1
ATOM 990 C CA . SER A 1 130 ? 4.617 -5.152 -7.27 1 95.06 130 SER A CA 1
ATOM 991 C C . SER A 1 130 ? 4.746 -3.756 -6.672 1 95.06 130 SER A C 1
ATOM 993 O O . SER A 1 130 ? 5.824 -3.164 -6.691 1 95.06 130 SER A O 1
ATOM 995 N N . PHE A 1 131 ? 3.65 -3.238 -6.164 1 97 131 PHE A N 1
ATOM 996 C CA . PHE A 1 131 ? 3.639 -1.913 -5.555 1 97 131 PHE A CA 1
ATOM 997 C C . PHE A 1 131 ? 2.969 -1.952 -4.188 1 97 131 PHE A C 1
ATOM 999 O O . PHE A 1 131 ? 1.95 -2.621 -4.008 1 97 131 PHE A O 1
ATOM 1006 N N . LEU A 1 132 ? 3.594 -1.294 -3.254 1 98.31 132 LEU A N 1
ATOM 1007 C CA . LEU A 1 132 ? 3.066 -1.058 -1.914 1 98.31 132 LEU A CA 1
ATOM 1008 C C . LEU A 1 132 ? 3.039 0.433 -1.596 1 98.31 132 LEU A C 1
ATOM 1010 O O . LEU A 1 132 ? 3.971 1.164 -1.943 1 98.31 132 LEU A O 1
ATOM 1014 N N . GLY A 1 133 ? 2.006 0.869 -0.944 1 98.5 133 GLY A N 1
ATOM 1015 C CA . GLY A 1 133 ? 1.944 2.242 -0.466 1 98.5 133 GLY A CA 1
ATOM 1016 C C . GLY A 1 133 ? 0.852 2.467 0.562 1 98.5 133 GLY A C 1
ATOM 1017 O O . GLY A 1 133 ? -0.281 2.016 0.381 1 98.5 133 GLY A O 1
ATOM 1018 N N . GLY A 1 134 ? 1.133 3.127 1.585 1 98.44 134 GLY A N 1
ATOM 1019 C CA . GLY A 1 134 ? 0.173 3.445 2.631 1 98.44 134 GLY A CA 1
ATOM 1020 C C . GLY A 1 134 ? 0.751 4.324 3.725 1 98.44 134 GLY A C 1
ATOM 1021 O O . GLY A 1 134 ? 1.968 4.504 3.805 1 98.44 134 GLY A O 1
ATOM 1022 N N . VAL A 1 135 ? -0.16 4.844 4.559 1 98.56 135 VAL A N 1
ATOM 1023 C CA . VAL A 1 135 ? 0.27 5.738 5.629 1 98.56 135 VAL A CA 1
ATOM 1024 C C . VAL A 1 135 ? 0.521 4.934 6.902 1 98.56 135 VAL A C 1
ATOM 1026 O O . VAL A 1 135 ? -0.293 4.086 7.281 1 98.56 135 VAL A O 1
ATOM 1029 N N . VAL A 1 136 ? 1.627 5.223 7.504 1 97.88 136 VAL A N 1
ATOM 1030 C CA . VAL A 1 136 ? 1.958 4.609 8.781 1 97.88 136 VAL A CA 1
ATOM 1031 C C . VAL A 1 136 ? 2.521 5.668 9.734 1 97.88 136 VAL A C 1
ATOM 1033 O O . VAL A 1 136 ? 3.066 6.684 9.289 1 97.88 136 VAL A O 1
ATOM 1036 N N . HIS A 1 137 ? 2.381 5.414 10.969 1 96.94 137 HIS A N 1
ATOM 1037 C CA . HIS A 1 137 ? 3.047 6.258 11.953 1 96.94 137 HIS A CA 1
ATOM 1038 C C . HIS A 1 137 ? 4.465 5.766 12.234 1 96.94 137 HIS A C 1
ATOM 1040 O O . HIS A 1 137 ? 4.676 4.578 12.484 1 96.94 137 HIS A O 1
ATOM 1046 N N . LEU A 1 138 ? 5.402 6.664 12.18 1 97.25 138 LEU A N 1
ATOM 1047 C CA . LEU A 1 138 ? 6.801 6.344 12.43 1 97.25 138 LEU A CA 1
ATOM 1048 C C . LEU A 1 138 ? 7.406 7.301 13.445 1 97.25 138 LEU A C 1
ATOM 1050 O O . LEU A 1 138 ? 7.203 8.516 13.359 1 97.25 138 LEU A O 1
ATO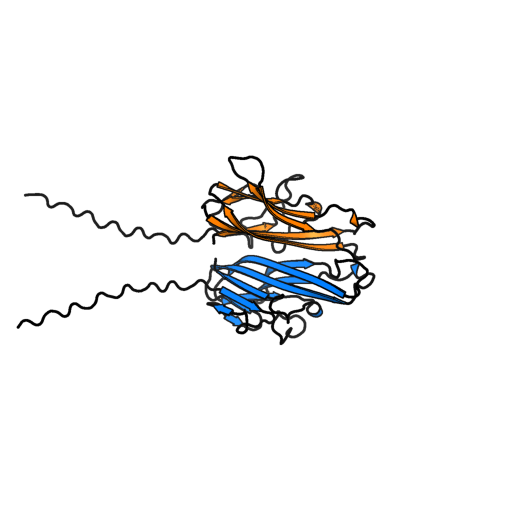M 1054 N N . ASP A 1 139 ? 8.117 6.746 14.375 1 96.5 139 ASP A N 1
ATOM 1055 C CA . ASP A 1 139 ? 8.805 7.547 15.383 1 96.5 139 ASP A CA 1
ATOM 1056 C C . ASP A 1 139 ? 10.227 7.871 14.945 1 96.5 139 ASP A C 1
ATOM 1058 O O . ASP A 1 139 ? 10.812 7.156 14.125 1 96.5 139 ASP A O 1
ATOM 1062 N N . ALA A 1 140 ? 10.719 8.961 15.602 1 96.5 140 ALA A N 1
ATOM 1063 C CA . ALA A 1 140 ? 12.109 9.312 15.336 1 96.5 140 ALA A CA 1
ATOM 1064 C C . ALA A 1 140 ? 13.047 8.156 15.68 1 96.5 140 ALA A C 1
ATOM 1066 O O . ALA A 1 140 ? 12.906 7.539 16.734 1 96.5 140 ALA A O 1
ATOM 1067 N N . GLY A 1 141 ? 13.922 7.883 14.727 1 95.38 141 GLY A N 1
ATOM 1068 C CA . GLY A 1 141 ? 14.898 6.824 14.945 1 95.38 141 GLY A CA 1
ATOM 1069 C C . GLY A 1 141 ? 14.477 5.496 14.344 1 95.38 141 GLY A C 1
ATOM 1070 O O . GLY A 1 141 ? 15.305 4.598 14.18 1 95.38 141 GLY A O 1
ATOM 1071 N N . GLU A 1 142 ? 13.195 5.359 14.07 1 97 142 GLU A N 1
ATOM 1072 C CA . GLU A 1 142 ? 12.742 4.141 13.414 1 97 142 GLU A CA 1
ATOM 1073 C C . GLU A 1 142 ? 13.211 4.094 11.961 1 97 142 GLU A C 1
ATOM 1075 O O . GLU A 1 142 ? 13.516 5.129 11.367 1 97 142 GLU A O 1
ATOM 1080 N N . GLU A 1 143 ? 13.281 2.869 11.484 1 97.5 143 GLU A N 1
ATOM 1081 C CA . GLU A 1 143 ? 13.75 2.648 10.117 1 97.5 143 GLU A CA 1
ATOM 1082 C C . GLU A 1 143 ? 12.727 1.852 9.305 1 97.5 143 GLU A C 1
ATOM 1084 O O . GLU A 1 143 ? 12.016 1.004 9.852 1 97.5 143 GLU A O 1
ATOM 1089 N N . VAL A 1 144 ? 12.688 2.164 8.008 1 98.12 144 VAL A N 1
ATOM 1090 C CA . VAL A 1 144 ? 11.859 1.387 7.09 1 98.12 144 VAL A CA 1
ATOM 1091 C C . VAL A 1 144 ? 12.742 0.748 6.023 1 98.12 144 VAL A C 1
ATOM 1093 O O . VAL A 1 144 ? 13.594 1.417 5.43 1 98.12 144 VAL A O 1
ATOM 1096 N N . VAL A 1 145 ? 12.586 -0.545 5.777 1 96.5 145 VAL A N 1
ATOM 1097 C CA . VAL A 1 145 ? 13.375 -1.257 4.777 1 96.5 145 VAL A CA 1
ATOM 1098 C C . VAL A 1 145 ? 12.445 -2.002 3.818 1 96.5 145 VAL A C 1
ATOM 1100 O O . VAL A 1 145 ? 11.281 -2.254 4.141 1 96.5 145 VAL A O 1
ATOM 1103 N N . VAL A 1 146 ? 12.961 -2.336 2.611 1 96.25 146 VAL A N 1
ATOM 1104 C CA . VAL A 1 146 ? 12.258 -3.135 1.616 1 96.25 146 VAL A CA 1
ATOM 1105 C C . VAL A 1 146 ? 12.898 -4.516 1.514 1 96.25 146 VAL A C 1
ATOM 1107 O O . VAL A 1 146 ? 14.117 -4.637 1.397 1 96.25 146 VAL A O 1
ATOM 1110 N N . ARG A 1 147 ? 11.992 -5.531 1.568 1 93.56 147 ARG A N 1
ATOM 1111 C CA . ARG A 1 147 ? 12.5 -6.891 1.416 1 93.56 147 ARG A CA 1
ATOM 1112 C C . ARG A 1 147 ? 11.758 -7.633 0.311 1 93.56 147 ARG A C 1
ATOM 1114 O O . ARG A 1 147 ? 10.531 -7.539 0.209 1 93.56 147 ARG A O 1
ATOM 1121 N N . VAL A 1 148 ? 12.562 -8.336 -0.488 1 92.56 148 VAL A N 1
ATOM 1122 C CA . VAL A 1 148 ? 12.086 -9.328 -1.444 1 92.56 148 VAL A CA 1
ATOM 1123 C C . VAL A 1 148 ? 12.961 -10.578 -1.36 1 92.56 148 VAL A C 1
ATOM 1125 O O . VAL A 1 148 ? 14.016 -10.656 -2.002 1 92.56 148 VAL A O 1
ATOM 1128 N N . PRO A 1 149 ? 12.445 -11.555 -0.578 1 87.25 149 PRO A N 1
ATOM 1129 C CA . PRO A 1 149 ? 13.273 -12.742 -0.378 1 87.25 149 PRO A CA 1
ATOM 1130 C C . PRO A 1 149 ? 13.719 -13.375 -1.692 1 87.25 149 PRO A C 1
ATOM 1132 O O . PRO A 1 149 ? 14.82 -13.922 -1.774 1 87.25 149 PRO A O 1
ATOM 1135 N N . GLU A 1 150 ? 12.875 -13.297 -2.664 1 82.19 150 GLU A N 1
ATOM 1136 C CA . GLU A 1 150 ? 13.25 -13.805 -3.984 1 82.19 150 GLU A CA 1
ATOM 1137 C C . GLU A 1 150 ? 14.008 -12.75 -4.785 1 82.19 150 GLU A C 1
ATOM 1139 O O . GLU A 1 150 ? 13.57 -12.352 -5.871 1 82.19 150 GLU A O 1
ATOM 1144 N N . GLU A 1 151 ? 15.141 -12.453 -4.406 1 79.12 151 GLU A N 1
ATOM 1145 C CA . GLU A 1 151 ? 15.867 -11.312 -4.938 1 79.12 151 GLU A CA 1
ATOM 1146 C C . GLU A 1 151 ? 16.281 -11.547 -6.387 1 79.12 151 GLU A C 1
ATOM 1148 O O . GLU A 1 151 ? 16.422 -10.594 -7.16 1 79.12 151 GLU A O 1
ATOM 1153 N N . ARG A 1 152 ? 16.438 -12.797 -6.711 1 79.88 152 ARG A N 1
ATOM 1154 C CA . ARG A 1 152 ? 16.875 -13.125 -8.062 1 79.88 152 ARG A CA 1
ATOM 1155 C C . ARG A 1 152 ? 15.805 -12.734 -9.086 1 79.88 152 ARG A C 1
ATOM 1157 O O . ARG A 1 152 ? 16.094 -12.617 -10.281 1 79.88 152 ARG A O 1
ATOM 1164 N N . LEU A 1 153 ? 14.648 -12.5 -8.586 1 79.94 153 LEU A N 1
ATOM 1165 C CA . LEU A 1 153 ? 13.555 -12.164 -9.484 1 79.94 153 LEU A CA 1
ATOM 1166 C C . LEU A 1 153 ? 13.383 -10.648 -9.594 1 79.94 153 LEU A C 1
ATOM 1168 O O . LEU A 1 153 ? 12.578 -10.172 -10.391 1 79.94 153 LEU A O 1
ATOM 1172 N N . VAL A 1 154 ? 14.141 -9.875 -8.828 1 81.81 154 VAL A N 1
ATOM 1173 C CA . VAL A 1 154 ? 13.984 -8.43 -8.789 1 81.81 154 VAL A CA 1
ATOM 1174 C C . VAL A 1 154 ? 14.938 -7.773 -9.781 1 81.81 154 VAL A C 1
ATOM 1176 O O . VAL A 1 154 ? 16.141 -8.086 -9.805 1 81.81 154 VAL A O 1
ATOM 1179 N N . ARG A 1 155 ? 14.375 -6.938 -10.617 1 79.75 155 ARG A N 1
ATOM 1180 C CA . ARG A 1 155 ? 15.172 -6.109 -11.516 1 79.75 155 ARG A CA 1
ATOM 1181 C C . ARG A 1 155 ? 15.336 -4.699 -10.953 1 79.75 155 ARG A C 1
ATOM 1183 O O . ARG A 1 155 ? 14.586 -3.791 -11.32 1 79.75 155 ARG A O 1
ATOM 1190 N N . LEU A 1 156 ? 16.312 -4.52 -10.188 1 72.75 156 LEU A N 1
ATOM 1191 C CA . LEU A 1 156 ? 16.469 -3.303 -9.398 1 72.75 156 LEU A CA 1
ATOM 1192 C C . LEU A 1 156 ? 17.188 -2.221 -10.203 1 72.75 156 LEU A C 1
ATOM 1194 O O . LEU A 1 156 ? 16.969 -1.028 -9.977 1 72.75 156 LEU A O 1
ATOM 1198 N N . ARG A 1 157 ? 17.859 -2.48 -11.195 1 76 157 ARG A N 1
ATOM 1199 C CA . ARG A 1 157 ? 18.812 -1.564 -11.805 1 76 157 ARG A CA 1
ATOM 1200 C C . ARG A 1 157 ? 18.109 -0.499 -12.633 1 76 157 ARG A C 1
ATOM 1202 O O . ARG A 1 157 ? 18.656 0.567 -12.891 1 76 157 ARG A O 1
ATOM 1209 N N . ASP A 1 158 ? 16.969 -0.674 -12.961 1 75.94 158 ASP A N 1
ATOM 1210 C CA . ASP A 1 158 ? 16.203 0.381 -13.609 1 75.94 158 ASP A CA 1
ATOM 1211 C C . ASP A 1 158 ? 15.438 1.212 -12.586 1 75.94 158 ASP A C 1
ATOM 1213 O O . ASP A 1 158 ? 14.352 0.817 -12.141 1 75.94 158 ASP A O 1
ATOM 1217 N N . GLY A 1 159 ? 16.047 2.387 -12.219 1 79.81 159 GLY A N 1
ATOM 1218 C CA . GLY A 1 159 ? 15.578 3.225 -11.133 1 79.81 159 GLY A CA 1
ATOM 1219 C C . GLY A 1 159 ? 14.164 3.74 -11.344 1 79.81 159 GLY A C 1
ATOM 1220 O O . GLY A 1 159 ? 13.508 4.168 -10.398 1 79.81 159 GLY A O 1
ATOM 1221 N N . THR A 1 160 ? 13.727 3.736 -12.625 1 89.62 160 THR A N 1
ATOM 1222 C CA . THR A 1 160 ? 12.367 4.199 -12.906 1 89.62 160 THR A CA 1
ATOM 1223 C C . THR A 1 160 ? 11.359 3.082 -12.672 1 89.62 160 THR A C 1
ATOM 1225 O O . THR A 1 160 ? 10.164 3.344 -12.523 1 89.62 160 THR A O 1
ATOM 1228 N N . ARG A 1 161 ? 11.852 1.905 -12.555 1 92.25 161 ARG A N 1
ATOM 1229 C CA . ARG A 1 161 ? 10.945 0.772 -12.422 1 92.25 161 ARG A CA 1
ATOM 1230 C C . ARG A 1 161 ? 10.938 0.233 -11 1 92.25 161 ARG A C 1
ATOM 1232 O O . ARG A 1 161 ? 9.984 -0.419 -10.578 1 92.25 161 ARG A O 1
ATOM 1239 N N . SER A 1 162 ? 11.977 0.405 -10.305 1 94.75 162 SER A N 1
ATOM 1240 C CA . SER A 1 162 ? 12.086 0.005 -8.906 1 94.75 162 SER A CA 1
ATOM 1241 C C . SER A 1 162 ? 12.508 1.178 -8.031 1 94.75 162 SER A C 1
ATOM 1243 O O . SER A 1 162 ? 13.539 1.805 -8.281 1 94.75 162 SER A O 1
ATOM 1245 N N . TYR A 1 163 ? 11.742 1.445 -7.035 1 96.5 163 TYR A N 1
ATOM 1246 C CA . TYR A 1 163 ? 11.992 2.611 -6.199 1 96.5 163 TYR A CA 1
ATOM 1247 C C . TYR A 1 163 ? 11.359 2.439 -4.82 1 96.5 163 TYR A C 1
ATOM 1249 O O . TYR A 1 163 ? 10.547 1.536 -4.613 1 96.5 163 TYR A O 1
ATOM 1257 N N . PHE A 1 164 ? 11.773 3.254 -3.973 1 97.44 164 PHE A N 1
ATOM 1258 C CA . PHE A 1 164 ? 11.414 3.264 -2.561 1 97.44 164 PHE A CA 1
ATOM 1259 C C . PHE A 1 164 ? 11.398 4.688 -2.014 1 97.44 164 PHE A C 1
ATOM 1261 O O . PHE A 1 164 ? 12.289 5.484 -2.32 1 97.44 164 PHE A O 1
ATOM 1268 N N . GLY A 1 165 ? 10.312 5.027 -1.212 1 98.69 165 GLY A N 1
ATOM 1269 C CA . GLY A 1 165 ? 10.258 6.395 -0.718 1 98.69 165 GLY A CA 1
ATOM 1270 C C . GLY A 1 165 ? 9.273 6.574 0.426 1 98.69 165 GLY A C 1
ATOM 1271 O O . GLY A 1 165 ? 8.617 5.617 0.843 1 98.69 165 GLY A O 1
ATOM 1272 N N . ALA A 1 166 ? 9.359 7.762 0.954 1 98.81 166 ALA A N 1
ATOM 1273 C CA . ALA A 1 166 ? 8.461 8.188 2.029 1 98.81 166 ALA A CA 1
ATOM 1274 C C . ALA A 1 166 ? 8.352 9.703 2.082 1 98.81 166 ALA A C 1
ATOM 1276 O O . ALA A 1 166 ? 9.289 10.422 1.723 1 98.81 166 ALA A O 1
ATOM 1277 N N . PHE A 1 167 ? 7.168 10.18 2.514 1 98.44 167 PHE A N 1
ATOM 1278 C CA . PHE A 1 167 ? 7.039 11.602 2.818 1 98.44 167 PHE A CA 1
ATOM 1279 C C . PHE A 1 167 ? 6.023 11.82 3.934 1 98.44 167 PHE A C 1
ATOM 1281 O O . PHE A 1 167 ? 5.043 11.086 4.047 1 98.44 167 PHE A O 1
ATOM 1288 N N . MET A 1 168 ? 6.312 12.789 4.688 1 97.88 168 MET A N 1
ATOM 1289 C CA . MET A 1 168 ? 5.465 13.102 5.832 1 97.88 168 MET A CA 1
ATOM 1290 C C . MET A 1 168 ? 4.164 13.758 5.383 1 97.88 168 MET A C 1
ATOM 1292 O O . MET A 1 168 ? 4.18 14.648 4.535 1 97.88 168 MET A O 1
ATOM 1296 N N . VAL A 1 169 ? 3.041 13.336 6.035 1 96.5 169 VAL A N 1
ATOM 1297 C CA . VAL A 1 169 ? 1.736 13.883 5.668 1 96.5 169 VAL A CA 1
ATOM 1298 C C . VAL A 1 169 ? 1.113 14.586 6.867 1 96.5 169 VAL A C 1
ATOM 1300 O O . VAL A 1 169 ? 1.412 14.258 8.016 1 96.5 169 VAL A O 1
ATOM 1303 N N . PRO B 1 1 ? -15.711 63.344 35.656 1 33.53 1 PRO B N 1
ATOM 1304 C CA . PRO B 1 1 ? -14.539 62.531 35.344 1 33.53 1 PRO B CA 1
ATOM 1305 C C . PRO B 1 1 ? -14.812 61.5 34.25 1 33.53 1 PRO B C 1
ATOM 1307 O O . PRO B 1 1 ? -15.75 60.719 34.344 1 33.53 1 PRO B O 1
ATOM 1310 N N . LEU B 1 2 ? -14.562 61.938 33 1 38.25 2 LEU B N 1
ATOM 1311 C CA . LEU B 1 2 ? -14.812 61.25 31.734 1 38.25 2 LEU B CA 1
ATOM 1312 C C . LEU B 1 2 ? -14.117 59.906 31.703 1 38.25 2 LEU B C 1
ATOM 1314 O O . LEU B 1 2 ? -12.914 59.812 31.953 1 38.25 2 LEU B O 1
ATOM 1318 N N . GLN B 1 3 ? -14.883 58.875 32.062 1 37.78 3 GLN B N 1
ATOM 1319 C CA . GLN B 1 3 ? -14.406 57.5 32.156 1 37.78 3 GLN B CA 1
ATOM 1320 C C . GLN B 1 3 ? -13.68 57.062 30.891 1 37.78 3 GLN B C 1
ATOM 1322 O O . GLN B 1 3 ? -14.188 57.281 29.781 1 37.78 3 GLN B O 1
ATOM 1327 N N . SER B 1 4 ? -12.344 57.094 30.938 1 45.16 4 SER B N 1
ATOM 1328 C CA . SER B 1 4 ? -11.469 56.719 29.828 1 45.16 4 SER B CA 1
ATOM 1329 C C . SER B 1 4 ? -11.922 55.406 29.203 1 45.16 4 SER B C 1
ATOM 1331 O O . SER B 1 4 ? -12.398 54.5 29.891 1 45.16 4 SER B O 1
ATOM 1333 N N . PRO B 1 5 ? -12.172 55.406 27.859 1 44.53 5 PRO B N 1
ATOM 1334 C CA . PRO B 1 5 ? -12.633 54.188 27.156 1 44.53 5 PRO B CA 1
ATOM 1335 C C . PRO B 1 5 ? -11.734 52.969 27.391 1 44.53 5 PRO B C 1
ATOM 1337 O O . PRO B 1 5 ? -10.516 53.125 27.469 1 44.53 5 PRO B O 1
ATOM 1340 N N . LEU B 1 6 ? -12.211 52 28.219 1 41 6 LEU B N 1
ATOM 1341 C CA . LEU B 1 6 ? -11.547 50.719 28.438 1 41 6 LEU B CA 1
ATOM 1342 C C . LEU B 1 6 ? -11.016 50.156 27.125 1 41 6 LEU B C 1
ATOM 1344 O O . LEU B 1 6 ? -11.766 50 26.156 1 41 6 LEU B O 1
ATOM 1348 N N . THR B 1 7 ? -9.797 50.531 26.688 1 43.38 7 THR B N 1
ATOM 1349 C CA . THR B 1 7 ? -9.109 49.906 25.594 1 43.38 7 THR B CA 1
ATOM 1350 C C . THR B 1 7 ? -9.258 48.375 25.672 1 43.38 7 THR B C 1
ATOM 1352 O O . THR B 1 7 ? -8.945 47.781 26.703 1 43.38 7 THR B O 1
ATOM 1355 N N . SER B 1 8 ? -10.273 47.812 24.984 1 44.84 8 SER B N 1
ATOM 1356 C CA . SER B 1 8 ? -10.461 46.375 24.891 1 44.84 8 SER B CA 1
ATOM 1357 C C . SER B 1 8 ? -9.141 45.656 24.641 1 44.84 8 SER B C 1
ATOM 1359 O O . SER B 1 8 ? -8.289 46.156 23.906 1 44.84 8 SER B O 1
ATOM 1361 N N . PRO B 1 9 ? -8.664 44.812 25.594 1 45.47 9 PRO B N 1
ATOM 1362 C CA . PRO B 1 9 ? -7.406 44.094 25.391 1 45.47 9 PRO B CA 1
ATOM 1363 C C . PRO B 1 9 ? -7.273 43.531 23.984 1 45.47 9 PRO B C 1
ATOM 1365 O O . PRO B 1 9 ? -8.281 43.281 23.312 1 45.47 9 PRO B O 1
ATOM 1368 N N . PRO B 1 10 ? -6.18 43.719 23.297 1 43.12 10 PRO B N 1
ATOM 1369 C CA . PRO B 1 10 ? -6.008 43.156 21.953 1 43.12 10 PRO B CA 1
ATOM 1370 C C . PRO B 1 10 ? -6.441 41.688 21.891 1 43.12 10 PRO B C 1
ATOM 1372 O O . PRO B 1 10 ? -6.398 40.969 22.891 1 43.12 10 PRO B O 1
ATOM 1375 N N . LEU B 1 11 ? -7.414 41.344 21.062 1 39.59 11 LEU B N 1
ATOM 1376 C CA . LEU B 1 11 ? -7.781 39.969 20.734 1 39.59 11 LEU B CA 1
ATOM 1377 C C . LEU B 1 11 ? -6.543 39.094 20.609 1 39.59 11 LEU B C 1
ATOM 1379 O O . LEU B 1 11 ? -5.539 39.5 20.031 1 39.59 11 LEU B O 1
ATOM 1383 N N . SER B 1 12 ? -6.18 38.406 21.688 1 38.97 12 SER B N 1
ATOM 1384 C CA . SER B 1 12 ? -5.133 37.375 21.609 1 38.97 12 SER B CA 1
ATOM 1385 C C . SER B 1 12 ? -5.07 36.75 20.234 1 38.97 12 SER B C 1
ATOM 1387 O O . SER B 1 12 ? -6.102 36.562 19.578 1 38.97 12 SER B O 1
ATOM 1389 N N . PRO B 1 13 ? -4.012 36.969 19.469 1 38.19 13 PRO B N 1
ATOM 1390 C CA . PRO B 1 13 ? -3.951 36.281 18.172 1 38.19 13 PRO B CA 1
ATOM 1391 C C . PRO B 1 13 ? -4.578 34.875 18.234 1 38.19 13 PRO B C 1
ATOM 1393 O O . PRO B 1 13 ? -4.461 34.188 19.234 1 38.19 13 PRO B O 1
ATOM 1396 N N . GLU B 1 14 ? -5.742 34.625 17.797 1 39.88 14 GLU B N 1
ATOM 1397 C CA . GLU B 1 14 ? -6.305 33.312 17.578 1 39.88 14 GLU B CA 1
ATOM 1398 C C . GLU B 1 14 ? -5.215 32.312 17.219 1 39.88 14 GLU B C 1
ATOM 1400 O O . GLU B 1 14 ? -4.488 32.5 16.234 1 39.88 14 GLU B O 1
ATOM 1405 N N . ARG B 1 15 ? -4.445 31.812 18.109 1 39.12 15 ARG B N 1
ATOM 1406 C CA . ARG B 1 15 ? -3.574 30.672 17.875 1 39.12 15 ARG B CA 1
ATOM 1407 C C . ARG B 1 15 ? -4.145 29.766 16.781 1 39.12 15 ARG B C 1
ATOM 1409 O O . ARG B 1 15 ? -5.156 29.094 17 1 39.12 15 ARG B O 1
ATOM 1416 N N . ARG B 1 16 ? -4.211 30.141 15.523 1 42.22 16 ARG B N 1
ATOM 1417 C CA . ARG B 1 16 ? -4.602 29.234 14.445 1 42.22 16 ARG B CA 1
ATOM 1418 C C . ARG B 1 16 ? -4.082 27.828 14.711 1 42.22 16 ARG B C 1
ATOM 1420 O O . ARG B 1 16 ? -2.873 27.609 14.766 1 42.22 16 ARG B O 1
ATOM 1427 N N . SER B 1 17 ? -4.566 27.062 15.57 1 44.47 17 SER B N 1
ATOM 1428 C CA . SER B 1 17 ? -4.258 25.672 15.844 1 44.47 17 SER B CA 1
ATOM 1429 C C . SER B 1 17 ? -3.895 24.922 14.562 1 44.47 17 SER B C 1
ATOM 1431 O O . SER B 1 17 ? -4.641 24.953 13.586 1 44.47 17 SER B O 1
ATOM 1433 N N . TYR B 1 18 ? -2.699 25.016 14.055 1 49.53 18 TYR B N 1
ATOM 1434 C CA . TYR B 1 18 ? -2.189 24.234 12.93 1 49.53 18 TYR B CA 1
ATOM 1435 C C . TYR B 1 18 ? -2.912 22.891 12.82 1 49.53 18 TYR B C 1
ATOM 1437 O O . TYR B 1 18 ? -2.693 22 13.633 1 49.53 18 TYR B O 1
ATOM 1445 N N . GLN B 1 19 ? -4.242 22.875 12.586 1 63.09 19 GLN B N 1
ATOM 1446 C CA . GLN B 1 19 ? -5.004 21.625 12.453 1 63.09 19 GLN B CA 1
ATOM 1447 C C . GLN B 1 19 ? -4.309 20.656 11.508 1 63.09 19 GLN B C 1
ATOM 1449 O O . GLN B 1 19 ? -3.924 21.031 10.398 1 63.09 19 GLN B O 1
ATOM 1454 N N . THR B 1 20 ? -3.746 19.5 11.945 1 85.69 20 THR B N 1
ATOM 1455 C CA . THR B 1 20 ? -3.107 18.438 11.18 1 85.69 20 THR B CA 1
ATOM 1456 C C . THR B 1 20 ? -4.031 17.938 10.078 1 85.69 20 THR B C 1
ATOM 1458 O O . THR B 1 20 ? -5.246 17.859 10.266 1 85.69 20 THR B O 1
ATOM 1461 N N . ASN B 1 21 ? -3.518 17.938 8.828 1 94.19 21 ASN B N 1
ATOM 1462 C CA . ASN B 1 21 ? -4.281 17.469 7.676 1 94.19 21 ASN B CA 1
ATOM 1463 C C . ASN B 1 21 ? -4.891 16.094 7.93 1 94.19 21 ASN B C 1
ATOM 1465 O O . ASN B 1 21 ? -4.258 15.227 8.539 1 94.19 21 ASN B O 1
ATOM 1469 N N . PRO B 1 22 ? -6.203 15.969 7.578 1 98.06 22 PRO B N 1
ATOM 1470 C CA . PRO B 1 22 ? -6.852 14.664 7.738 1 98.06 22 PRO B CA 1
ATOM 1471 C C . PRO B 1 22 ? -6.074 13.531 7.07 1 98.06 22 PRO B C 1
ATOM 1473 O O . PRO B 1 22 ? -5.48 13.727 6.008 1 98.06 22 PRO B O 1
ATOM 1476 N N . ALA B 1 23 ? -6.047 12.43 7.707 1 98.62 23 ALA B N 1
ATOM 1477 C CA . ALA B 1 23 ? -5.406 11.219 7.191 1 98.62 23 ALA B CA 1
ATOM 1478 C C . ALA B 1 23 ? -5.984 9.969 7.855 1 98.62 23 ALA B C 1
ATOM 1480 O O . ALA B 1 23 ? -6.395 10.008 9.016 1 98.62 23 ALA B O 1
ATOM 1481 N N . ALA B 1 24 ? -6.043 8.914 7.074 1 98.75 24 ALA B N 1
ATOM 1482 C CA . ALA B 1 24 ? -6.52 7.637 7.605 1 98.75 24 ALA B CA 1
ATOM 1483 C C . ALA B 1 24 ? -5.844 6.465 6.902 1 98.75 24 ALA B C 1
ATOM 1485 O O . ALA B 1 24 ? -5.566 6.527 5.703 1 98.75 24 ALA B O 1
ATOM 1486 N N . HIS B 1 25 ? -5.547 5.445 7.641 1 98.62 25 HIS B N 1
ATOM 1487 C CA . HIS B 1 25 ? -5.133 4.133 7.156 1 98.62 25 HIS B CA 1
ATOM 1488 C C . HIS B 1 25 ? -5.902 3.02 7.855 1 98.62 25 HIS B C 1
ATOM 1490 O O . HIS B 1 25 ? -5.715 2.791 9.055 1 98.62 25 HIS B O 1
ATOM 1496 N N . LEU B 1 26 ? -6.707 2.371 7.055 1 97.5 26 LEU B N 1
ATOM 1497 C CA . LEU B 1 26 ? -7.527 1.288 7.582 1 97.5 26 LEU B CA 1
ATOM 1498 C C . LEU B 1 26 ? -7.012 -0.067 7.105 1 97.5 26 LEU B C 1
ATOM 1500 O O . LEU B 1 26 ? -6.449 -0.174 6.016 1 97.5 26 LEU B O 1
ATOM 1504 N N . THR B 1 27 ? -7.141 -1.056 7.934 1 96.25 27 THR B N 1
ATOM 1505 C CA . THR B 1 27 ? -6.648 -2.387 7.59 1 96.25 27 THR B CA 1
ATOM 1506 C C . THR B 1 27 ? -7.805 -3.381 7.508 1 96.25 27 THR B C 1
ATOM 1508 O O . THR B 1 27 ? -8.891 -3.123 8.023 1 96.25 27 THR B O 1
ATOM 1511 N N . GLY B 1 28 ? -7.535 -4.477 6.848 1 91.31 28 GLY B N 1
ATOM 1512 C CA . GLY B 1 28 ? -8.578 -5.48 6.668 1 91.31 28 GLY B CA 1
ATOM 1513 C C . GLY B 1 28 ? -9.156 -5.98 7.977 1 91.31 28 GLY B C 1
ATOM 1514 O O . GLY B 1 28 ? -8.422 -6.215 8.938 1 91.31 28 GLY B O 1
ATOM 1515 N N . ALA B 1 29 ? -10.555 -5.992 8.023 1 76.62 29 ALA B N 1
ATOM 1516 C CA . ALA B 1 29 ? -11.273 -6.418 9.227 1 76.62 29 ALA B CA 1
ATOM 1517 C C . ALA B 1 29 ? -11.539 -7.922 9.203 1 76.62 29 ALA B C 1
ATOM 1519 O O . ALA B 1 29 ? -11.609 -8.531 8.133 1 76.62 29 ALA B O 1
ATOM 1520 N N . ASN B 1 30 ? -11.289 -8.602 10.258 1 62.06 30 ASN B N 1
ATOM 1521 C CA . ASN B 1 30 ? -11.68 -10 10.375 1 62.06 30 ASN B CA 1
ATOM 1522 C C . ASN B 1 30 ? -13.133 -10.219 9.961 1 62.06 30 ASN B C 1
ATOM 1524 O O . ASN B 1 30 ? -13.469 -11.25 9.375 1 62.06 30 ASN B O 1
ATOM 1528 N N . SER B 1 31 ? -14.055 -9.359 10.492 1 55.19 31 SER B N 1
ATOM 1529 C CA . SER B 1 31 ? -15.492 -9.609 10.398 1 55.19 31 SER B CA 1
ATOM 1530 C C . SER B 1 31 ? -16.062 -9.07 9.094 1 55.19 31 SER B C 1
ATOM 1532 O O . SER B 1 31 ? -17.281 -8.93 8.953 1 55.19 31 SER B O 1
ATOM 1534 N N . SER B 1 32 ? -15.219 -8.758 8.234 1 52.88 32 SER B N 1
ATOM 1535 C CA . SER B 1 32 ? -15.555 -7.691 7.297 1 52.88 32 SER B CA 1
ATOM 1536 C C . SER B 1 32 ? -16.703 -8.109 6.387 1 52.88 32 SER B C 1
ATOM 1538 O O . SER B 1 32 ? -17.219 -7.297 5.605 1 52.88 32 SER B O 1
ATOM 1540 N N . LEU B 1 33 ? -16.578 -9.344 5.785 1 51.59 33 LEU B N 1
ATOM 1541 C CA . LEU B 1 33 ? -17.312 -9.281 4.527 1 51.59 33 LEU B CA 1
ATOM 1542 C C . LEU B 1 33 ? -18.797 -9.094 4.777 1 51.59 33 LEU B C 1
ATOM 1544 O O . LEU B 1 33 ? -19.406 -9.859 5.527 1 51.59 33 LEU B O 1
ATOM 1548 N N . THR B 1 34 ? -19.094 -7.82 5.043 1 51.88 34 THR B N 1
ATOM 1549 C CA . THR B 1 34 ? -20.547 -7.746 5.031 1 51.88 34 THR B CA 1
ATOM 1550 C C . THR B 1 34 ? -21.125 -8.711 4.004 1 51.88 34 THR B C 1
ATOM 1552 O O . THR B 1 34 ? -20.422 -9.172 3.105 1 51.88 34 THR B O 1
ATOM 1555 N N . GLY B 1 35 ? -22.422 -8.891 4.102 1 52.12 35 GLY B N 1
ATOM 1556 C CA . GLY B 1 35 ? -23.25 -9.641 3.172 1 52.12 35 GLY B CA 1
ATOM 1557 C C . GLY B 1 35 ? -22.797 -9.516 1.73 1 52.12 35 GLY B C 1
ATOM 1558 O O . GLY B 1 35 ? -22 -8.633 1.401 1 52.12 35 GLY B O 1
ATOM 1559 N N . SER B 1 36 ? -23.109 -10.414 0.848 1 62.25 36 SER B N 1
ATOM 1560 C CA . SER B 1 36 ? -22.938 -10.484 -0.597 1 62.25 36 SER B CA 1
ATOM 1561 C C . SER B 1 36 ? -23.156 -9.133 -1.252 1 62.25 36 SER B C 1
ATOM 1563 O O . SER B 1 36 ? -24.188 -8.492 -1.022 1 62.25 36 SER B O 1
ATOM 1565 N N . GLY B 1 37 ? -22.109 -8.414 -1.765 1 70.25 37 GLY B N 1
ATOM 1566 C CA . GLY B 1 37 ? -22.266 -7.277 -2.66 1 70.25 37 GLY B CA 1
ATOM 1567 C C . GLY B 1 37 ? -21.984 -5.945 -1.994 1 70.25 37 GLY B C 1
ATOM 1568 O O . GLY B 1 37 ? -22.016 -4.898 -2.646 1 70.25 37 GLY B O 1
ATOM 1569 N N . GLY B 1 38 ? -21.797 -5.941 -0.667 1 82.81 38 GLY B N 1
ATOM 1570 C CA . GLY B 1 38 ? -21.531 -4.672 -0.014 1 82.81 38 GLY B CA 1
ATOM 1571 C C . GLY B 1 38 ? -20.062 -4.277 -0.057 1 82.81 38 GLY B C 1
ATOM 1572 O O . GLY B 1 38 ? -19.234 -4.988 -0.64 1 82.81 38 GLY B O 1
ATOM 1573 N N . PRO B 1 39 ? -19.828 -3.014 0.41 1 91.38 39 PRO B N 1
ATOM 1574 C CA . PRO B 1 39 ? -18.438 -2.58 0.461 1 91.38 39 PRO B CA 1
ATOM 1575 C C . PRO B 1 39 ? -17.594 -3.41 1.43 1 91.38 39 PRO B C 1
ATOM 1577 O O . PRO B 1 39 ? -18.141 -4.102 2.293 1 91.38 39 PRO B O 1
ATOM 1580 N N . LEU B 1 40 ? -16.328 -3.447 1.182 1 91.94 40 LEU B N 1
ATOM 1581 C CA . LEU B 1 40 ? -15.438 -4.094 2.139 1 91.94 40 LEU B CA 1
ATOM 1582 C C . LEU B 1 40 ? -15.453 -3.355 3.473 1 91.94 40 LEU B C 1
ATOM 1584 O O . LEU B 1 40 ? -15.578 -2.129 3.51 1 91.94 40 LEU B O 1
ATOM 1588 N N . LEU B 1 41 ? -15.297 -4.113 4.543 1 92.62 41 LEU B N 1
ATOM 1589 C CA . LEU B 1 41 ? -15.234 -3.533 5.879 1 92.62 41 LEU B CA 1
ATOM 1590 C C . LEU B 1 41 ? -13.805 -3.5 6.395 1 92.62 41 LEU B C 1
ATOM 1592 O O . LEU B 1 41 ? -12.992 -4.371 6.059 1 92.62 41 LEU B O 1
ATOM 1596 N N . TRP B 1 42 ? -13.578 -2.521 7.301 1 94.38 42 TRP B N 1
ATOM 1597 C CA . TRP B 1 42 ? -12.195 -2.273 7.688 1 94.38 42 TRP B CA 1
ATOM 1598 C C . TRP B 1 42 ? -12.078 -2.08 9.195 1 94.38 42 TRP B C 1
ATOM 1600 O O . TRP B 1 42 ? -13.039 -1.678 9.852 1 94.38 42 TRP B O 1
ATOM 1610 N N . GLU B 1 43 ? -10.93 -2.453 9.719 1 94.5 43 GLU B N 1
ATOM 1611 C CA . GLU B 1 43 ? -10.492 -2.098 11.07 1 94.5 43 GLU B CA 1
ATOM 1612 C C . GLU B 1 43 ? -9.984 -0.66 11.117 1 94.5 43 GLU B C 1
ATOM 1614 O O . GLU B 1 43 ? -9.219 -0.236 10.25 1 94.5 43 GLU B O 1
ATOM 1619 N N . THR B 1 44 ? -10.367 0.127 12.172 1 94.94 44 THR B N 1
ATOM 1620 C CA . THR B 1 44 ? -10.07 1.555 12.148 1 94.94 44 THR B CA 1
ATOM 1621 C C . THR B 1 44 ? -9.227 1.948 13.359 1 94.94 44 THR B C 1
ATOM 1623 O O . THR B 1 44 ? -8.703 3.062 13.422 1 94.94 44 THR B O 1
ATOM 1626 N N . LYS B 1 45 ? -9.008 1.053 14.281 1 93.19 45 LYS B N 1
ATOM 1627 C CA . LYS B 1 45 ? -8.422 1.479 15.547 1 93.19 45 LYS B CA 1
ATOM 1628 C C . LYS B 1 45 ? -7.23 0.604 15.922 1 93.19 45 LYS B C 1
ATOM 1630 O O . LYS B 1 45 ? -6.297 1.065 16.578 1 93.19 45 LYS B O 1
ATOM 1635 N N . LEU B 1 46 ? -7.227 -0.582 15.539 1 92 46 LEU B N 1
ATOM 1636 C CA . LEU B 1 46 ? -6.246 -1.538 16.031 1 92 46 LEU B CA 1
ATOM 1637 C C . LEU B 1 46 ? -5.055 -1.642 15.094 1 92 46 LEU B C 1
ATOM 1639 O O . LEU B 1 46 ? -5.195 -1.434 13.883 1 92 46 LEU B O 1
ATOM 1643 N N . GLY B 1 47 ? -3.893 -1.924 15.703 1 92.12 47 GLY B N 1
ATOM 1644 C CA . GLY B 1 47 ? -2.699 -2.168 14.906 1 92.12 47 GLY B CA 1
ATOM 1645 C C . GLY B 1 47 ? -2.211 -0.935 14.172 1 92.12 47 GLY B C 1
ATOM 1646 O O . GLY B 1 47 ? -2.01 0.118 14.781 1 92.12 47 GLY B O 1
ATOM 1647 N N . LEU B 1 48 ? -2.104 -1.134 12.836 1 94.81 48 LEU B N 1
ATOM 1648 C CA . LEU B 1 48 ? -1.592 -0.056 11.992 1 94.81 48 LEU B CA 1
ATOM 1649 C C . LEU B 1 48 ? -2.701 0.929 11.641 1 94.81 48 LEU B C 1
ATOM 1651 O O . LEU B 1 48 ? -2.436 1.994 11.078 1 94.81 48 LEU B O 1
ATOM 1655 N N . ALA B 1 49 ? -3.924 0.577 11.938 1 96.75 49 ALA B N 1
ATOM 1656 C CA . ALA B 1 49 ? -5.066 1.381 11.508 1 96.75 49 ALA B CA 1
ATOM 1657 C C . ALA B 1 49 ? -5.18 2.656 12.336 1 96.75 49 ALA B C 1
ATOM 1659 O O . ALA B 1 49 ? -4.855 2.664 13.523 1 96.75 49 ALA B O 1
ATOM 1660 N N . PHE B 1 50 ? -5.668 3.734 11.703 1 97.25 50 PHE B N 1
ATOM 1661 C CA . PHE B 1 50 ? -5.969 4.965 12.43 1 97.25 50 PHE B CA 1
ATOM 1662 C C . PHE B 1 50 ? -6.91 5.852 11.617 1 97.25 50 PHE B C 1
ATOM 1664 O O . PHE B 1 50 ? -7.004 5.711 10.398 1 97.25 50 PHE B O 1
ATOM 1671 N N . LEU B 1 51 ? -7.547 6.746 12.367 1 97.31 51 LEU B N 1
ATOM 1672 C CA . LEU B 1 51 ? -8.375 7.809 11.82 1 97.31 51 LEU B CA 1
ATOM 1673 C C . LEU B 1 51 ? -7.992 9.164 12.406 1 97.31 51 LEU B C 1
ATOM 1675 O O . LEU B 1 51 ? -7.934 9.32 13.625 1 97.31 51 LEU B O 1
ATOM 1679 N N . ARG B 1 52 ? -7.723 10.055 11.531 1 97 52 ARG B N 1
ATOM 1680 C CA . ARG B 1 52 ? -7.469 11.43 11.961 1 97 52 ARG B CA 1
ATOM 1681 C C . ARG B 1 52 ? -8.188 12.422 11.062 1 97 52 ARG B C 1
ATOM 1683 O O . ARG B 1 52 ? -7.82 12.602 9.898 1 97 52 ARG B O 1
ATOM 1690 N N . GLY B 1 53 ? -9.188 13.109 11.617 1 96.88 53 GLY B N 1
ATOM 1691 C CA . GLY B 1 53 ? -9.898 14.125 10.852 1 96.88 53 GLY B CA 1
ATOM 1692 C C . GLY B 1 53 ? -10.844 13.547 9.82 1 96.88 53 GLY B C 1
ATOM 1693 O O . GLY B 1 53 ? -11.352 14.266 8.961 1 96.88 53 GLY B O 1
ATOM 1694 N N . LEU B 1 54 ? -10.992 12.25 9.789 1 98 54 LEU B N 1
ATOM 1695 C CA . LEU B 1 54 ? -11.961 11.547 8.961 1 98 54 LEU B CA 1
ATOM 1696 C C . LEU B 1 54 ? -12.875 10.664 9.812 1 98 54 LEU B C 1
ATOM 1698 O O . LEU B 1 54 ? -12.516 10.297 10.93 1 98 54 LEU B O 1
ATOM 1702 N N . GLY B 1 55 ? -14.031 10.391 9.234 1 97.94 55 GLY B N 1
ATOM 1703 C CA . GLY B 1 55 ? -14.922 9.445 9.883 1 97.94 55 GLY B CA 1
ATOM 1704 C C . GLY B 1 55 ? -14.953 8.094 9.195 1 97.94 55 GLY B C 1
ATOM 1705 O O . GLY B 1 55 ? -14.375 7.922 8.125 1 97.94 55 GLY B O 1
ATOM 1706 N N . TYR B 1 56 ? -15.555 7.184 9.883 1 97.31 56 TYR B N 1
ATOM 1707 C CA . TYR B 1 56 ? -15.766 5.852 9.328 1 97.31 56 TYR B CA 1
ATOM 1708 C C . TYR B 1 56 ? -17.188 5.363 9.609 1 97.31 56 TYR B C 1
ATOM 1710 O O . TYR B 1 56 ? -17.672 5.461 10.742 1 97.31 56 TYR B O 1
ATOM 1718 N N . ARG B 1 57 ? -17.75 4.855 8.547 1 94.81 57 ARG B N 1
ATOM 1719 C CA . ARG B 1 57 ? -19.094 4.324 8.711 1 94.81 57 ARG B CA 1
ATOM 1720 C C . ARG B 1 57 ? -19.359 3.176 7.738 1 94.81 57 ARG B C 1
ATOM 1722 O O . ARG B 1 57 ? -19.406 3.383 6.523 1 94.81 57 ARG B O 1
ATOM 1729 N N . GLU B 1 58 ? -19.547 2.027 8.234 1 90.44 58 GLU B N 1
ATOM 1730 C CA . GLU B 1 58 ? -19.953 0.845 7.488 1 90.44 58 GLU B CA 1
ATOM 1731 C C . GLU B 1 58 ? -19.141 0.677 6.215 1 90.44 58 GLU B C 1
ATOM 1733 O O . GLU B 1 58 ? -19.688 0.53 5.125 1 90.44 58 GLU B O 1
ATOM 1738 N N . GLY B 1 59 ? -17.875 0.799 6.324 1 93.56 59 GLY B N 1
ATOM 1739 C CA . GLY B 1 59 ? -16.984 0.511 5.215 1 93.56 59 GLY B CA 1
ATOM 1740 C C . GLY B 1 59 ? -16.531 1.755 4.473 1 93.56 59 GLY B C 1
ATOM 1741 O O . GLY B 1 59 ? -15.688 1.679 3.58 1 93.56 59 GLY B O 1
ATOM 1742 N N . SER B 1 60 ? -17.031 2.926 4.91 1 95.81 60 SER B N 1
ATOM 1743 C CA . SER B 1 60 ? -16.734 4.148 4.172 1 95.81 60 SER B CA 1
ATOM 1744 C C . SER B 1 60 ? -15.891 5.109 5.004 1 95.81 60 SER B C 1
ATOM 1746 O O . SER B 1 60 ? -16.125 5.266 6.203 1 95.81 60 SER B O 1
ATOM 1748 N N . LEU B 1 61 ? -14.945 5.621 4.355 1 98.38 61 LEU B N 1
ATOM 1749 C CA . LEU B 1 61 ? -14.344 6.824 4.918 1 98.38 61 LEU B CA 1
ATOM 1750 C C . LEU B 1 61 ? -15.242 8.039 4.691 1 98.38 61 LEU B C 1
ATOM 1752 O O . LEU B 1 61 ? -15.688 8.281 3.568 1 98.38 61 LEU B O 1
ATOM 1756 N N . VAL B 1 62 ? -15.461 8.805 5.762 1 98.12 62 VAL B N 1
ATOM 1757 C CA . VAL B 1 62 ? -16.312 9.992 5.676 1 98.12 62 VAL B CA 1
ATOM 1758 C C . VAL B 1 62 ? -15.453 11.25 5.742 1 98.12 62 VAL B C 1
ATOM 1760 O O . VAL B 1 62 ? -14.734 11.469 6.723 1 98.12 62 VAL B O 1
ATOM 1763 N N . ILE B 1 63 ? -15.641 12.094 4.734 1 98.25 63 ILE B N 1
ATOM 1764 C CA . ILE B 1 63 ? -14.82 13.297 4.609 1 98.25 63 ILE B CA 1
ATOM 1765 C C . ILE B 1 63 ? -15.406 14.406 5.477 1 98.25 63 ILE B C 1
ATOM 1767 O O . ILE B 1 63 ? -16.594 14.742 5.359 1 98.25 63 ILE B O 1
ATOM 1771 N N . ALA B 1 64 ? -14.555 14.938 6.332 1 97.12 64 ALA B N 1
ATOM 1772 C CA . ALA B 1 64 ? -15.016 15.992 7.23 1 97.12 64 ALA B CA 1
ATOM 1773 C C . ALA B 1 64 ? -14.641 17.375 6.688 1 97.12 64 ALA B C 1
ATOM 1775 O O . ALA B 1 64 ? -15.375 18.344 6.891 1 97.12 64 ALA B O 1
ATOM 1776 N N . ARG B 1 65 ? -13.492 17.406 6.047 1 97.81 65 ARG B N 1
ATOM 1777 C CA . ARG B 1 65 ? -12.992 18.656 5.5 1 97.81 65 ARG B CA 1
ATOM 1778 C C . ARG B 1 65 ? -12.805 18.562 3.99 1 97.81 65 ARG B C 1
ATOM 1780 O O . ARG B 1 65 ? -12.039 17.734 3.506 1 97.81 65 ARG B O 1
ATOM 1787 N N . ALA B 1 66 ? -13.484 19.531 3.299 1 97.81 66 ALA B N 1
ATOM 1788 C CA . ALA B 1 66 ? -13.383 19.531 1.842 1 97.81 66 ALA B CA 1
ATOM 1789 C C . ALA B 1 66 ? -11.945 19.781 1.395 1 97.81 66 ALA B C 1
ATOM 1791 O O . ALA B 1 66 ? -11.234 20.594 2 1 97.81 66 ALA B O 1
ATOM 1792 N N . GLY B 1 67 ? -11.555 19.141 0.284 1 98.25 67 GLY B N 1
ATOM 1793 C CA . GLY B 1 67 ? -10.227 19.344 -0.26 1 98.25 67 GLY B CA 1
ATOM 1794 C C . GLY B 1 67 ? -9.781 18.234 -1.193 1 98.25 67 GLY B C 1
ATOM 1795 O O . GLY B 1 67 ? -10.594 17.406 -1.618 1 98.25 67 GLY B O 1
ATOM 1796 N N . TYR B 1 68 ? -8.578 18.328 -1.646 1 98.62 68 TYR B N 1
ATOM 1797 C CA . TYR B 1 68 ? -7.969 17.281 -2.455 1 98.62 68 TYR B CA 1
ATOM 1798 C C . TYR B 1 68 ? -7.359 16.188 -1.575 1 98.62 68 TYR B C 1
ATOM 1800 O O . TYR B 1 68 ? -6.621 16.5 -0.632 1 98.62 68 TYR B O 1
ATOM 1808 N N . TYR B 1 69 ? -7.703 14.914 -1.878 1 98.69 69 TYR B N 1
ATOM 1809 C CA . TYR B 1 69 ? -7.215 13.773 -1.118 1 98.69 69 TYR B CA 1
ATOM 1810 C C . TYR B 1 69 ? -6.535 12.758 -2.031 1 98.69 69 TYR B C 1
ATOM 1812 O O . TYR B 1 69 ? -7.027 12.469 -3.123 1 98.69 69 TYR B O 1
ATOM 1820 N N . TYR B 1 70 ? -5.379 12.336 -1.658 1 98.88 70 TYR B N 1
ATOM 1821 C CA . TYR B 1 70 ? -4.891 11.07 -2.201 1 98.88 70 TYR B CA 1
ATOM 1822 C C . TYR B 1 70 ? -5.613 9.891 -1.564 1 98.88 70 TYR B C 1
ATOM 1824 O O . TYR B 1 70 ? -5.488 9.648 -0.361 1 98.88 70 TYR B O 1
ATOM 1832 N N . VAL B 1 71 ? -6.41 9.18 -2.293 1 98.88 71 VAL B N 1
ATOM 1833 C CA . VAL B 1 71 ? -7.102 7.98 -1.831 1 98.88 71 VAL B CA 1
ATOM 1834 C C . VAL B 1 71 ? -6.43 6.738 -2.414 1 98.88 71 VAL B C 1
ATOM 1836 O O . VAL B 1 71 ? -5.969 6.754 -3.559 1 98.88 71 VAL B O 1
ATOM 1839 N N . TYR B 1 72 ? -6.371 5.672 -1.549 1 98.81 72 TYR B N 1
ATOM 1840 C CA . TYR B 1 72 ? -5.719 4.465 -2.035 1 98.81 72 TYR B CA 1
ATOM 1841 C C . TYR B 1 72 ? -6.32 3.221 -1.394 1 98.81 72 TYR B C 1
ATOM 1843 O O . TYR B 1 72 ? -6.934 3.301 -0.325 1 98.81 72 TYR B O 1
ATOM 1851 N N . SER B 1 73 ? -6.145 2.113 -2.055 1 98.25 73 SER B N 1
ATOM 1852 C CA . SER B 1 73 ? -6.531 0.811 -1.524 1 98.25 73 SER B CA 1
ATOM 1853 C C . SER B 1 73 ? -5.707 -0.309 -2.146 1 98.25 73 SER B C 1
ATOM 1855 O O . SER B 1 73 ? -5.445 -0.299 -3.352 1 98.25 73 SER B O 1
ATOM 1857 N N . LYS B 1 74 ? -5.305 -1.143 -1.311 1 97.38 74 LYS B N 1
ATOM 1858 C CA . LYS B 1 74 ? -4.703 -2.398 -1.75 1 97.38 74 LYS B CA 1
ATOM 1859 C C . LYS B 1 74 ? -5.504 -3.596 -1.248 1 97.38 74 LYS B C 1
ATOM 1861 O O . LYS B 1 74 ? -5.91 -3.635 -0.084 1 97.38 74 LYS B O 1
ATOM 1866 N N . VAL B 1 75 ? -5.699 -4.586 -2.182 1 94.81 75 VAL B N 1
ATOM 1867 C CA . VAL B 1 75 ? -6.324 -5.836 -1.758 1 94.81 75 VAL B CA 1
ATOM 1868 C C . VAL B 1 75 ? -5.465 -7.02 -2.197 1 94.81 75 VAL B C 1
ATOM 1870 O O . VAL B 1 75 ? -4.926 -7.023 -3.307 1 94.81 75 VAL B O 1
ATOM 1873 N N . GLN B 1 76 ? -5.227 -7.863 -1.256 1 93.88 76 GLN B N 1
ATOM 1874 C CA . GLN B 1 76 ? -4.602 -9.141 -1.584 1 93.88 76 GLN B CA 1
ATOM 1875 C C . GLN B 1 76 ? -5.613 -10.109 -2.176 1 93.88 76 GLN B C 1
ATOM 1877 O O . GLN B 1 76 ? -6.688 -10.328 -1.606 1 93.88 76 GLN B O 1
ATOM 1882 N N . LEU B 1 77 ? -5.238 -10.703 -3.336 1 89.19 77 LEU B N 1
ATOM 1883 C CA . LEU B 1 77 ? -6.105 -11.648 -4.023 1 89.19 77 LEU B CA 1
ATOM 1884 C C . LEU B 1 77 ? -5.504 -13.055 -4.008 1 89.19 77 LEU B C 1
ATOM 1886 O O . LEU B 1 77 ? -4.281 -13.203 -3.951 1 89.19 77 LEU B O 1
ATOM 1890 N N . GLY B 1 78 ? -6.383 -14.039 -4.008 1 84.56 78 GLY B N 1
ATOM 1891 C CA . GLY B 1 78 ? -5.934 -15.422 -4.098 1 84.56 78 GLY B CA 1
ATOM 1892 C C . GLY B 1 78 ? -7.066 -16.406 -4.32 1 84.56 78 GLY B C 1
ATOM 1893 O O . GLY B 1 78 ? -8.234 -16.078 -4.082 1 84.56 78 GLY B O 1
ATOM 1894 N N . GLY B 1 79 ? -6.711 -17.562 -4.738 1 80.31 79 GLY B N 1
ATOM 1895 C CA . GLY B 1 79 ? -7.703 -18.594 -4.961 1 80.31 79 GLY B CA 1
ATOM 1896 C C . GLY B 1 79 ? -7.094 -19.938 -5.324 1 80.31 79 GLY B C 1
ATOM 1897 O O . GLY B 1 79 ? -5.875 -20.109 -5.262 1 80.31 79 GLY B O 1
ATOM 1898 N N . VAL B 1 80 ? -8.016 -20.891 -5.285 1 77.56 80 VAL B N 1
ATOM 1899 C CA . VAL B 1 80 ? -7.598 -22.25 -5.633 1 77.56 80 VAL B CA 1
ATOM 1900 C C . VAL B 1 80 ? -8.109 -22.609 -7.027 1 77.56 80 VAL B C 1
ATOM 1902 O O . VAL B 1 80 ? -9.273 -22.344 -7.352 1 77.56 80 VAL B O 1
ATOM 1905 N N . GLY B 1 81 ? -7.246 -23.266 -7.715 1 65.75 81 GLY B N 1
ATOM 1906 C CA . GLY B 1 81 ? -7.59 -23.797 -9.023 1 65.75 81 GLY B CA 1
ATOM 1907 C C . GLY B 1 81 ? -7.703 -22.719 -10.094 1 65.75 81 GLY B C 1
ATOM 1908 O O . GLY B 1 81 ? -7.805 -21.531 -9.781 1 65.75 81 GLY B O 1
ATOM 1909 N N . CYS B 1 82 ? -7.004 -22.812 -11.102 1 61 82 CYS B N 1
ATOM 1910 C CA . CYS B 1 82 ? -7.297 -22.016 -12.281 1 61 82 CYS B CA 1
ATOM 1911 C C . CYS B 1 82 ? -8.102 -22.812 -13.297 1 61 82 CYS B C 1
ATOM 1913 O O . CYS B 1 82 ? -7.586 -23.75 -13.898 1 61 82 CYS B O 1
ATOM 1915 N N . PRO B 1 83 ? -9.445 -22.938 -12.984 1 47.5 83 PRO B N 1
ATOM 1916 C CA . PRO B 1 83 ? -10.141 -23.875 -13.875 1 47.5 83 PRO B CA 1
ATOM 1917 C C . PRO B 1 83 ? -9.641 -23.797 -15.32 1 47.5 83 PRO B C 1
ATOM 1919 O O . PRO B 1 83 ? -9.211 -22.734 -15.773 1 47.5 83 PRO B O 1
ATOM 1922 N N . PRO B 1 84 ? -9.469 -24.891 -15.891 1 45.38 84 PRO B N 1
ATOM 1923 C CA . PRO B 1 84 ? -9.352 -25.031 -17.344 1 45.38 84 PRO B CA 1
ATOM 1924 C C . PRO B 1 84 ? -10.453 -24.297 -18.109 1 45.38 84 PRO B C 1
ATOM 1926 O O . PRO B 1 84 ? -11.617 -24.344 -17.688 1 45.38 84 PRO B O 1
ATOM 1929 N N . GLY B 1 85 ? -10.133 -23.266 -18.953 1 46.53 85 GLY B N 1
ATOM 1930 C CA . GLY B 1 85 ? -11.109 -22.453 -19.672 1 46.53 85 GLY B CA 1
ATOM 1931 C C . GLY B 1 85 ? -11.344 -21.094 -19.047 1 46.53 85 GLY B C 1
ATOM 1932 O O . GLY B 1 85 ? -12.234 -20.359 -19.469 1 46.53 85 GLY B O 1
ATOM 1933 N N . LEU B 1 86 ? -11.039 -20.938 -17.891 1 46 86 LEU B N 1
ATOM 1934 C CA . LEU B 1 86 ? -11.367 -19.719 -17.156 1 46 86 LEU B CA 1
ATOM 1935 C C . LEU B 1 86 ? -10.688 -18.5 -17.766 1 46 86 LE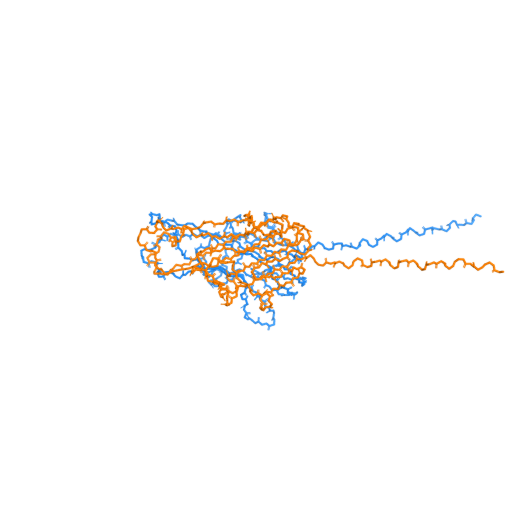U B C 1
ATOM 1937 O O . LEU B 1 86 ? -10.68 -17.422 -17.172 1 46 86 LEU B O 1
ATOM 1941 N N . SER B 1 87 ? -9.914 -18.672 -18.844 1 49.03 87 SER B N 1
ATOM 1942 C CA . SER B 1 87 ? -9.898 -17.516 -19.719 1 49.03 87 SER B CA 1
ATOM 1943 C C . SER B 1 87 ? -11.219 -16.75 -19.672 1 49.03 87 SER B C 1
ATOM 1945 O O . SER B 1 87 ? -11.281 -15.578 -20.047 1 49.03 87 SER B O 1
ATOM 1947 N N . SER B 1 88 ? -12.25 -17.578 -19.578 1 50.56 88 SER B N 1
ATOM 1948 C CA . SER B 1 88 ? -13.594 -17.031 -19.672 1 50.56 88 SER B CA 1
ATOM 1949 C C . SER B 1 88 ? -14.039 -16.422 -18.359 1 50.56 88 SER B C 1
ATOM 1951 O O . SER B 1 88 ? -15.195 -16.031 -18.203 1 50.56 88 SER B O 1
ATOM 1953 N N . SER B 1 89 ? -13.164 -16.562 -17.359 1 60.72 89 SER B N 1
ATOM 1954 C CA . SER B 1 89 ? -13.68 -16.125 -16.062 1 60.72 89 SER B CA 1
ATOM 1955 C C . SER B 1 89 ? -13.727 -14.609 -15.977 1 60.72 89 SER B C 1
ATOM 1957 O O . SER B 1 89 ? -12.945 -13.914 -16.625 1 60.72 89 SER B O 1
ATOM 1959 N N . LEU B 1 90 ? -14.734 -14.102 -15.461 1 74.88 90 LEU B N 1
ATOM 1960 C CA . LEU B 1 90 ? -14.961 -12.68 -15.219 1 74.88 90 LEU B CA 1
ATOM 1961 C C . LEU B 1 90 ? -13.781 -12.055 -14.484 1 74.88 90 LEU B C 1
ATOM 1963 O O . LEU B 1 90 ? -13.203 -12.68 -13.594 1 74.88 90 LEU B O 1
ATOM 1967 N N . PRO B 1 91 ? -13.398 -10.992 -15.016 1 86.44 91 PRO B N 1
ATOM 1968 C CA . PRO B 1 91 ? -12.305 -10.297 -14.336 1 86.44 91 PRO B CA 1
ATOM 1969 C C . PRO B 1 91 ? -12.648 -9.922 -12.891 1 86.44 91 PRO B C 1
ATOM 1971 O O . PRO B 1 91 ? -13.82 -9.773 -12.555 1 86.44 91 PRO B O 1
ATOM 1974 N N . ILE B 1 92 ? -11.594 -9.945 -12.07 1 88.25 92 ILE B N 1
ATOM 1975 C CA . ILE B 1 92 ? -11.727 -9.406 -10.727 1 88.25 92 ILE B CA 1
ATOM 1976 C C . ILE B 1 92 ? -11.695 -7.879 -10.766 1 88.25 92 ILE B C 1
ATOM 1978 O O . ILE B 1 92 ? -10.734 -7.289 -11.266 1 88.25 92 ILE B O 1
ATOM 1982 N N . THR B 1 93 ? -12.766 -7.32 -10.273 1 93.88 93 THR B N 1
ATOM 1983 C CA . THR B 1 93 ? -12.828 -5.863 -10.266 1 93.88 93 THR B CA 1
ATOM 1984 C C . THR B 1 93 ? -12.57 -5.316 -8.859 1 93.88 93 THR B C 1
ATOM 1986 O O . THR B 1 93 ? -13.18 -5.766 -7.891 1 93.88 93 THR B O 1
ATOM 1989 N N . HIS B 1 94 ? -11.609 -4.441 -8.672 1 95.38 94 HIS B N 1
ATOM 1990 C CA . HIS B 1 94 ? -11.273 -3.668 -7.48 1 95.38 94 HIS B CA 1
ATOM 1991 C C . HIS B 1 94 ? -11.492 -2.176 -7.711 1 95.38 94 HIS B C 1
ATOM 1993 O O . HIS B 1 94 ? -10.875 -1.583 -8.602 1 95.38 94 HIS B O 1
ATOM 1999 N N . GLY B 1 95 ? -12.445 -1.55 -6.848 1 97 95 GLY B N 1
ATOM 2000 C CA . GLY B 1 95 ? -12.789 -0.167 -7.137 1 97 95 GLY B CA 1
ATOM 2001 C C . GLY B 1 95 ? -12.938 0.686 -5.895 1 97 95 GLY B C 1
ATOM 2002 O O . GLY B 1 95 ? -13.328 0.187 -4.836 1 97 95 GLY B O 1
ATOM 2003 N N . LEU B 1 96 ? -12.531 1.943 -6.016 1 98.31 96 LEU B N 1
ATOM 2004 C CA . LEU B 1 96 ? -12.891 3.016 -5.094 1 98.31 96 LEU B CA 1
ATOM 2005 C C . LEU B 1 96 ? -14.055 3.834 -5.641 1 98.31 96 LEU B C 1
ATOM 2007 O O . LEU B 1 96 ? -14.016 4.289 -6.789 1 98.31 96 LEU B O 1
ATOM 2011 N N . TYR B 1 97 ? -15.031 4.066 -4.809 1 97 97 TYR B N 1
ATOM 2012 C CA . TYR B 1 97 ? -16.234 4.766 -5.238 1 97 97 TYR B CA 1
ATOM 2013 C C . TYR B 1 97 ? -16.594 5.887 -4.266 1 97 97 TYR B C 1
ATOM 2015 O O . TYR B 1 97 ? -16.297 5.793 -3.07 1 97 97 TYR B O 1
ATOM 2023 N N . LYS B 1 98 ? -17.219 6.832 -4.746 1 97.06 98 LYS B N 1
ATOM 2024 C CA . LYS B 1 98 ? -17.688 7.961 -3.947 1 97.06 98 LYS B CA 1
ATOM 2025 C C . LYS B 1 98 ? -19.203 7.91 -3.771 1 97.06 98 LYS B C 1
ATOM 2027 O O . LYS B 1 98 ? -19.938 7.621 -4.723 1 97.06 98 LYS B O 1
ATOM 2032 N N . ARG B 1 99 ? -19.516 8.109 -2.543 1 95.12 99 ARG B N 1
ATOM 2033 C CA . ARG B 1 99 ? -20.938 8.273 -2.215 1 95.12 99 ARG B CA 1
ATOM 2034 C C . ARG B 1 99 ? -21.219 9.703 -1.776 1 95.12 99 ARG B C 1
ATOM 2036 O O . ARG B 1 99 ? -20.438 10.312 -1.051 1 95.12 99 ARG B O 1
ATOM 2043 N N . THR B 1 100 ? -22.281 10.25 -2.295 1 91.38 100 THR B N 1
ATOM 2044 C CA . THR B 1 100 ? -22.734 11.578 -1.898 1 91.38 100 THR B CA 1
ATOM 2045 C C . THR B 1 100 ? -24.109 11.508 -1.234 1 91.38 100 THR B C 1
ATOM 2047 O O . THR B 1 100 ? -24.953 10.688 -1.619 1 91.38 100 THR B O 1
ATOM 2050 N N . PRO B 1 101 ? -24.312 12.219 -0.194 1 80 101 PRO B N 1
ATOM 2051 C CA . PRO B 1 101 ? -25.625 12.219 0.472 1 80 101 PRO B CA 1
ATOM 2052 C C . PRO B 1 101 ? -26.766 12.594 -0.47 1 80 101 PRO B C 1
ATOM 2054 O O . PRO B 1 101 ? -27.906 12.164 -0.263 1 80 101 PRO B O 1
ATOM 2057 N N . ARG B 1 102 ? -26.5 13.367 -1.414 1 79.69 102 ARG B N 1
ATOM 2058 C CA . ARG B 1 102 ? -27.562 13.914 -2.258 1 79.69 102 ARG B CA 1
ATOM 2059 C C . ARG B 1 102 ? -27.938 12.945 -3.371 1 79.69 102 ARG B C 1
ATOM 2061 O O . ARG B 1 102 ? -29.047 13 -3.908 1 79.69 102 ARG B O 1
ATOM 2068 N N . TYR B 1 103 ? -27.078 12.148 -3.898 1 75.88 103 TYR B N 1
ATOM 2069 C CA . TYR B 1 103 ? -27.297 11.242 -5.016 1 75.88 103 TYR B CA 1
ATOM 2070 C C . TYR B 1 103 ? -26.984 9.805 -4.621 1 75.88 103 TYR B C 1
ATOM 2072 O O . TYR B 1 103 ? -25.875 9.5 -4.191 1 75.88 103 TYR B O 1
ATOM 2080 N N . PRO B 1 104 ? -27.984 8.844 -4.695 1 74.94 104 PRO B N 1
ATOM 2081 C CA . PRO B 1 104 ? -27.812 7.473 -4.211 1 74.94 104 PRO B CA 1
ATOM 2082 C C . PRO B 1 104 ? -26.812 6.68 -5.051 1 74.94 104 PRO B C 1
ATOM 2084 O O . PRO B 1 104 ? -26.266 5.684 -4.574 1 74.94 104 PRO B O 1
ATOM 2087 N N . LYS B 1 105 ? -26.484 7.113 -6.289 1 87.62 105 LYS B N 1
ATOM 2088 C CA . LYS B 1 105 ? -25.609 6.293 -7.125 1 87.62 105 LYS B CA 1
ATOM 2089 C C . LYS B 1 105 ? -24.141 6.547 -6.797 1 87.62 105 LYS B C 1
ATOM 2091 O O . LYS B 1 105 ? -23.719 7.695 -6.637 1 87.62 105 LYS B O 1
ATOM 2096 N N . GLU B 1 106 ? -23.391 5.488 -6.652 1 91.62 106 GLU B N 1
ATOM 2097 C CA . GLU B 1 106 ? -21.953 5.594 -6.41 1 91.62 106 GLU B CA 1
ATOM 2098 C C . GLU B 1 106 ? -21.203 6.004 -7.68 1 91.62 106 GLU B C 1
ATOM 2100 O O . GLU B 1 106 ? -21.547 5.551 -8.773 1 91.62 106 GLU B O 1
ATOM 2105 N N . LEU B 1 107 ? -20.312 6.938 -7.578 1 95.25 107 LEU B N 1
ATOM 2106 C CA . LEU B 1 107 ? -19.453 7.363 -8.68 1 95.25 107 LEU B CA 1
ATOM 2107 C C . LEU B 1 107 ? -18.094 6.66 -8.609 1 95.25 107 LEU B C 1
ATOM 2109 O O . LEU B 1 107 ? -17.469 6.609 -7.555 1 95.25 107 LEU B O 1
ATOM 2113 N N . GLU B 1 108 ? -17.688 6.145 -9.789 1 96.06 108 GLU B N 1
ATOM 2114 C CA . GLU B 1 108 ? -16.391 5.496 -9.859 1 96.06 108 GLU B CA 1
ATOM 2115 C C . GLU B 1 108 ? -15.258 6.512 -9.75 1 96.06 108 GLU B C 1
ATOM 2117 O O . GLU B 1 108 ? -15.227 7.5 -10.484 1 96.06 108 GLU B O 1
ATOM 2122 N N . LEU B 1 109 ? -14.422 6.305 -8.812 1 98.06 109 LEU B N 1
ATOM 2123 C CA . LEU B 1 109 ? -13.242 7.152 -8.695 1 98.06 109 LEU B CA 1
ATOM 2124 C C . LEU B 1 109 ? -12.039 6.496 -9.367 1 98.06 109 LEU B C 1
ATOM 2126 O O . LEU B 1 109 ? -11.43 7.074 -10.273 1 98.06 109 LEU B O 1
ATOM 2130 N N . LEU B 1 110 ? -11.609 5.328 -8.898 1 98.25 110 LEU B N 1
ATOM 2131 C CA . LEU B 1 110 ? -10.516 4.516 -9.414 1 98.25 110 LEU B CA 1
ATOM 2132 C C . LEU B 1 110 ? -10.914 3.049 -9.508 1 98.25 110 LEU B C 1
ATOM 2134 O O . LEU B 1 110 ? -11.469 2.492 -8.5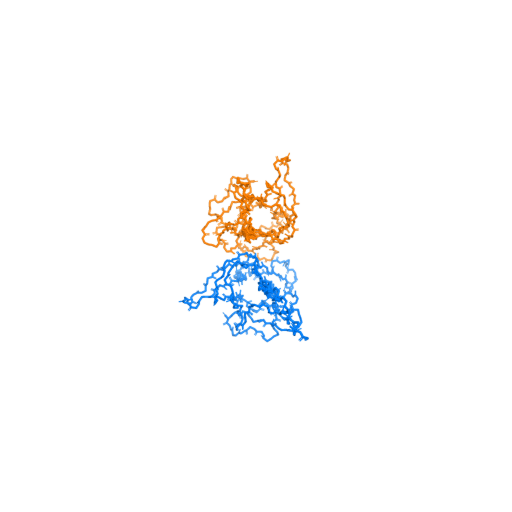55 1 98.25 110 LEU B O 1
ATOM 2138 N N . VAL B 1 111 ? -10.617 2.42 -10.664 1 97.25 111 VAL B N 1
ATOM 2139 C CA . VAL B 1 111 ? -11.031 1.03 -10.828 1 97.25 111 VAL B CA 1
ATOM 2140 C C . VAL B 1 111 ? -9.922 0.239 -11.516 1 97.25 111 VAL B C 1
ATOM 2142 O O . VAL B 1 111 ? -9.258 0.743 -12.422 1 97.25 111 VAL B O 1
ATOM 2145 N N . SER B 1 112 ? -9.656 -0.968 -11.016 1 96.06 112 SER B N 1
ATOM 2146 C CA . SER B 1 112 ? -8.758 -1.928 -11.641 1 96.06 112 SER B CA 1
ATOM 2147 C C . SER B 1 112 ? -9.477 -3.229 -11.977 1 96.06 112 SER B C 1
ATOM 2149 O O . SER B 1 112 ? -10.352 -3.67 -11.234 1 96.06 112 SER B O 1
ATOM 2151 N N . ARG B 1 113 ? -9.141 -3.795 -13.141 1 90.94 113 ARG B N 1
ATOM 2152 C CA . ARG B 1 113 ? -9.609 -5.125 -13.516 1 90.94 113 ARG B CA 1
ATOM 2153 C C . ARG B 1 113 ? -8.438 -6.07 -13.758 1 90.94 113 ARG B C 1
ATOM 2155 O O . ARG B 1 113 ? -7.438 -5.684 -14.359 1 90.94 113 ARG B O 1
ATOM 2162 N N . ARG B 1 114 ? -8.602 -7.289 -13.164 1 86.56 114 ARG B N 1
ATOM 2163 C CA . ARG B 1 114 ? -7.559 -8.305 -13.32 1 86.56 114 ARG B CA 1
ATOM 2164 C C . ARG B 1 114 ? -8.164 -9.656 -13.672 1 86.56 114 ARG B C 1
ATOM 2166 O O . ARG B 1 114 ? -9.273 -9.977 -13.242 1 86.56 114 ARG B O 1
ATOM 2173 N N . SER B 1 115 ? -7.461 -10.352 -14.484 1 79.88 115 SER B N 1
ATOM 2174 C CA . SER B 1 115 ? -7.867 -11.734 -14.719 1 79.88 115 SER B CA 1
ATOM 2175 C C . SER B 1 115 ? -7.379 -12.656 -13.609 1 79.88 115 SER B C 1
ATOM 2177 O O . SER B 1 115 ? -6.254 -12.516 -13.125 1 79.88 115 SER B O 1
ATOM 2179 N N . PRO B 1 116 ? -8.422 -13.422 -13.078 1 74.31 116 PRO B N 1
ATOM 2180 C CA . PRO B 1 116 ? -7.957 -14.391 -12.078 1 74.31 116 PRO B CA 1
ATOM 2181 C C . PRO B 1 116 ? -6.93 -15.367 -12.633 1 74.31 116 PRO B C 1
ATOM 2183 O O . PRO B 1 116 ? -6.914 -15.633 -13.844 1 74.31 116 PRO B O 1
ATOM 2186 N N . CYS B 1 117 ? -6.32 -16.031 -11.711 1 65.44 117 CYS B N 1
ATOM 2187 C CA . CYS B 1 117 ? -5.336 -17.078 -12 1 65.44 117 CYS B CA 1
ATOM 2188 C C . CYS B 1 117 ? -4.359 -16.609 -13.078 1 65.44 117 CYS B C 1
ATOM 2190 O O . CYS B 1 117 ? -4.438 -17.047 -14.227 1 65.44 117 CYS B O 1
ATOM 2192 N N . ALA B 1 118 ? -4.141 -15.438 -13.148 1 52.62 118 ALA B N 1
ATOM 2193 C CA . ALA B 1 118 ? -3.18 -15.25 -14.227 1 52.62 118 ALA B CA 1
ATOM 2194 C C . ALA B 1 118 ? -2.531 -16.578 -14.625 1 52.62 118 ALA B C 1
ATOM 2196 O O . ALA B 1 118 ? -2.508 -17.516 -13.844 1 52.62 118 ALA B O 1
ATOM 2197 N N . ARG B 1 119 ? -2.033 -16.703 -15.945 1 46.66 119 ARG B N 1
ATOM 2198 C CA . ARG B 1 119 ? -1.945 -17.719 -16.984 1 46.66 119 ARG B CA 1
ATOM 2199 C C . ARG B 1 119 ? -1.52 -19.062 -16.406 1 46.66 119 ARG B C 1
ATOM 2201 O O . ARG B 1 119 ? -1.983 -20.109 -16.859 1 46.66 119 ARG B O 1
ATOM 2208 N N . GLY B 1 120 ? -0.183 -19.203 -15.883 1 45.56 120 GLY B N 1
ATOM 2209 C CA . GLY B 1 120 ? 0.612 -20.391 -16.125 1 45.56 120 GLY B CA 1
ATOM 2210 C C . GLY B 1 120 ? 0.546 -21.391 -14.977 1 45.56 120 GLY B C 1
ATOM 2211 O O . GLY B 1 120 ? 1.199 -22.438 -15.023 1 45.56 120 GLY B O 1
ATOM 2212 N N . ALA B 1 121 ? -0.022 -20.906 -13.805 1 47.28 121 ALA B N 1
ATOM 2213 C CA . ALA B 1 121 ? 0.6 -21.781 -12.812 1 47.28 121 ALA B CA 1
ATOM 2214 C C . ALA B 1 121 ? -0.241 -23.031 -12.578 1 47.28 121 ALA B C 1
ATOM 2216 O O . ALA B 1 121 ? -1.473 -22.953 -12.547 1 47.28 121 ALA B O 1
ATOM 2217 N N . ASN B 1 122 ? 0.183 -24.156 -13.062 1 49.56 122 ASN B N 1
ATOM 2218 C CA . ASN B 1 122 ? -0.247 -25.453 -12.562 1 49.56 122 ASN B CA 1
ATOM 2219 C C . ASN B 1 122 ? -0.467 -25.438 -11.055 1 49.56 122 ASN B C 1
ATOM 2221 O O . ASN B 1 122 ? -0.653 -26.484 -10.438 1 49.56 122 ASN B O 1
ATOM 2225 N N . SER B 1 123 ? -0.202 -24.188 -10.453 1 56.81 123 SER B N 1
ATOM 2226 C CA . SER B 1 123 ? -0.4 -24.234 -9.016 1 56.81 123 SER B CA 1
ATOM 2227 C C . SER B 1 123 ? -1.882 -24.188 -8.656 1 56.81 123 SER B C 1
ATOM 2229 O O . SER B 1 123 ? -2.656 -23.453 -9.289 1 56.81 123 SER B O 1
ATOM 2231 N N . ARG B 1 124 ? -2.217 -25.234 -7.871 1 68.5 124 ARG B N 1
ATOM 2232 C CA . ARG B 1 124 ? -3.562 -25.297 -7.309 1 68.5 124 ARG B CA 1
ATOM 2233 C C . ARG B 1 124 ? -3.945 -23.984 -6.656 1 68.5 124 ARG B C 1
ATOM 2235 O O . ARG B 1 124 ? -5.078 -23.516 -6.801 1 68.5 124 ARG B O 1
ATOM 2242 N N . VAL B 1 125 ? -2.793 -23.219 -6.102 1 79.06 125 VAL B N 1
ATOM 2243 C CA . VAL B 1 125 ? -3.09 -22 -5.383 1 79.06 125 VAL B CA 1
ATOM 2244 C C . VAL B 1 125 ? -2.424 -20.812 -6.082 1 79.06 125 VAL B C 1
ATOM 2246 O O . VAL B 1 125 ? -1.276 -20.906 -6.523 1 79.06 125 VAL B O 1
ATOM 2249 N N . TRP B 1 126 ? -3.148 -19.781 -6.289 1 82.56 126 TRP B N 1
ATOM 2250 C CA . TRP B 1 126 ? -2.57 -18.578 -6.887 1 82.56 126 TRP B CA 1
ATOM 2251 C C . TRP B 1 126 ? -2.752 -17.375 -5.969 1 82.56 126 TRP B C 1
ATOM 2253 O O . TRP B 1 126 ? -3.67 -17.344 -5.148 1 82.56 126 TRP B O 1
ATOM 2263 N N . TRP B 1 127 ? -1.754 -16.422 -6.098 1 87.44 127 TRP B N 1
ATOM 2264 C CA . TRP B 1 127 ? -1.772 -15.172 -5.363 1 87.44 127 TRP B CA 1
ATOM 2265 C C . TRP B 1 127 ? -1.614 -13.984 -6.312 1 87.44 127 TRP B C 1
ATOM 2267 O O . TRP B 1 127 ? -0.855 -14.055 -7.281 1 87.44 127 TRP B O 1
ATOM 2277 N N . ASP B 1 128 ? -2.303 -12.891 -6.02 1 88.69 128 ASP B N 1
ATOM 2278 C CA . ASP B 1 128 ? -2.205 -11.633 -6.75 1 88.69 128 ASP B CA 1
ATOM 2279 C C . ASP B 1 128 ? -2.551 -10.445 -5.848 1 88.69 128 ASP B C 1
ATOM 2281 O O . ASP B 1 128 ? -2.883 -10.633 -4.676 1 88.69 128 ASP B O 1
ATOM 2285 N N . SER B 1 129 ? -2.309 -9.32 -6.32 1 92.69 129 SER B N 1
ATOM 2286 C CA . SER B 1 129 ? -2.678 -8.117 -5.582 1 92.69 129 SER B CA 1
ATOM 2287 C C . SER B 1 129 ? -3.135 -7.008 -6.52 1 92.69 129 SER B C 1
ATOM 2289 O O . SER B 1 129 ? -2.793 -7.012 -7.707 1 92.69 129 SER B O 1
ATOM 2291 N N . SER B 1 130 ? -3.969 -6.184 -6.078 1 95 130 SER B N 1
ATOM 2292 C CA . SER B 1 130 ? -4.441 -5.008 -6.801 1 95 130 SER B CA 1
ATOM 2293 C C . SER B 1 130 ? -4.285 -3.744 -5.965 1 95 130 SER B C 1
ATOM 2295 O O . SER B 1 130 ? -4.637 -3.725 -4.785 1 95 130 SER B O 1
ATOM 2297 N N . PHE B 1 131 ? -3.734 -2.736 -6.539 1 97.56 131 PHE B N 1
ATOM 2298 C CA . PHE B 1 131 ? -3.562 -1.451 -5.875 1 97.56 131 PHE B CA 1
ATOM 2299 C C . PHE B 1 131 ? -4.156 -0.324 -6.711 1 97.56 131 PHE B C 1
ATOM 2301 O O . PHE B 1 131 ? -3.986 -0.293 -7.93 1 97.56 131 PHE B O 1
ATOM 2308 N N . LEU B 1 132 ? -4.84 0.553 -5.98 1 98.38 132 LEU B N 1
ATOM 2309 C CA . LEU B 1 132 ? -5.355 1.797 -6.539 1 98.38 132 LEU B CA 1
ATOM 2310 C C . LEU B 1 132 ? -4.883 2.998 -5.727 1 98.38 132 LEU B C 1
ATOM 2312 O O . LEU B 1 132 ? -4.84 2.941 -4.496 1 98.38 132 LEU B O 1
ATOM 2316 N N . GLY B 1 133 ? -4.531 4.047 -6.414 1 98.25 133 GLY B N 1
ATOM 2317 C CA . GLY B 1 133 ? -4.199 5.285 -5.727 1 98.25 133 GLY B CA 1
ATOM 2318 C C . GLY B 1 133 ? -4.223 6.496 -6.637 1 98.25 133 GLY B C 1
ATOM 2319 O O . GLY B 1 133 ? -3.76 6.43 -7.777 1 98.25 133 GLY B O 1
ATOM 2320 N N . GLY B 1 134 ? -4.758 7.613 -6.188 1 98.25 134 GLY B N 1
ATOM 2321 C CA . GLY B 1 134 ? -4.816 8.852 -6.949 1 98.25 134 GLY B CA 1
ATOM 2322 C C . GLY B 1 134 ? -5.434 10 -6.168 1 98.25 134 GLY B C 1
ATOM 2323 O O . GLY B 1 134 ? -6.008 9.789 -5.098 1 98.25 134 GLY B O 1
ATOM 2324 N N . VAL B 1 135 ? -5.281 11.227 -6.715 1 98.62 135 VAL B N 1
ATOM 2325 C CA . VAL B 1 135 ? -5.801 12.422 -6.059 1 98.62 135 VAL B CA 1
ATOM 2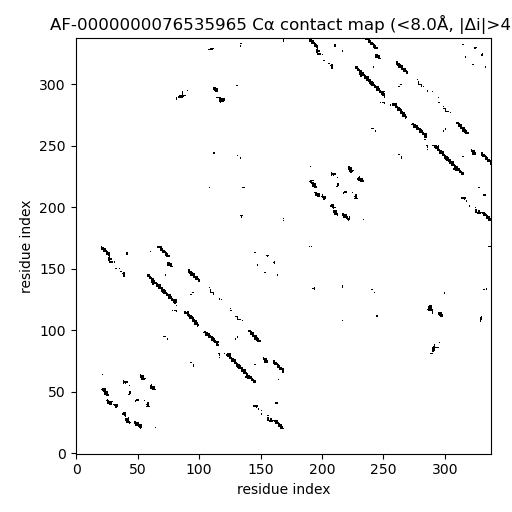326 C C . VAL B 1 135 ? -7.18 12.766 -6.621 1 98.62 135 VAL B C 1
ATOM 2328 O O . VAL B 1 135 ? -7.375 12.781 -7.84 1 98.62 135 VAL B O 1
ATOM 2331 N N . VAL B 1 136 ? -8.094 12.969 -5.715 1 98.44 136 VAL B N 1
ATOM 2332 C CA . VAL B 1 136 ? -9.438 13.391 -6.113 1 98.44 136 VAL B CA 1
ATOM 2333 C C . VAL B 1 136 ? -9.914 14.523 -5.207 1 98.44 136 VAL B C 1
ATOM 2335 O O . VAL B 1 136 ? -9.438 14.656 -4.074 1 98.44 136 VAL B O 1
ATOM 2338 N N . HIS B 1 137 ? -10.781 15.281 -5.68 1 98.19 137 HIS B N 1
ATOM 2339 C CA . HIS B 1 137 ? -11.438 16.281 -4.836 1 98.19 137 HIS B CA 1
ATOM 2340 C C . HIS B 1 137 ? -12.656 15.68 -4.129 1 98.19 137 HIS B C 1
ATOM 2342 O O . HIS B 1 137 ? -13.492 15.039 -4.766 1 98.19 137 HIS B O 1
ATOM 2348 N N . LEU B 1 138 ? -12.711 15.852 -2.854 1 97.75 138 LEU B N 1
ATOM 2349 C CA . LEU B 1 138 ? -13.812 15.359 -2.043 1 97.75 138 LEU B CA 1
ATOM 2350 C C . LEU B 1 138 ? -14.406 16.484 -1.188 1 97.75 138 LEU B C 1
ATOM 2352 O O . LEU B 1 138 ? -13.664 17.25 -0.566 1 97.75 138 LEU B O 1
ATOM 2356 N N . ASP B 1 139 ? -15.672 16.547 -1.14 1 96.69 139 ASP B N 1
ATOM 2357 C CA . ASP B 1 139 ? -16.375 17.531 -0.314 1 96.69 139 ASP B CA 1
ATOM 2358 C C . ASP B 1 139 ? -16.719 16.953 1.054 1 96.69 139 ASP B C 1
ATOM 2360 O O . ASP B 1 139 ? -16.844 15.734 1.203 1 96.69 139 ASP B O 1
ATOM 2364 N N . ALA B 1 140 ? -16.891 17.922 1.992 1 96.69 140 ALA B N 1
ATOM 2365 C CA . ALA B 1 140 ? -17.328 17.5 3.318 1 96.69 140 ALA B CA 1
ATOM 2366 C C . ALA B 1 140 ? -18.625 16.719 3.242 1 96.69 140 ALA B C 1
ATOM 2368 O O . ALA B 1 140 ? -19.562 17.125 2.547 1 96.69 140 ALA B O 1
ATOM 2369 N N . GLY B 1 141 ? -18.594 15.578 3.939 1 95.44 141 GLY B N 1
ATOM 2370 C CA . GLY B 1 141 ? -19.797 14.75 3.975 1 95.44 141 GLY B CA 1
ATOM 2371 C C . GLY B 1 141 ? -19.766 13.625 2.951 1 95.44 141 GLY B C 1
ATOM 2372 O O . GLY B 1 141 ? -20.547 12.672 3.053 1 95.44 141 GLY B O 1
ATOM 2373 N N . GLU B 1 142 ? -18.953 13.797 1.914 1 96.94 142 GLU B N 1
ATOM 2374 C CA . GLU B 1 142 ? -18.828 12.711 0.95 1 96.94 142 GLU B CA 1
ATOM 2375 C C . GLU B 1 142 ? -18.109 11.508 1.564 1 96.94 142 GLU B C 1
ATOM 2377 O O . GLU B 1 142 ? -17.375 11.648 2.547 1 96.94 142 GLU B O 1
ATOM 2382 N N . GLU B 1 143 ? -18.406 10.344 0.944 1 97.44 143 GLU B N 1
ATOM 2383 C CA . GLU B 1 143 ? -17.828 9.094 1.436 1 97.44 143 GLU B CA 1
ATOM 2384 C C . GLU B 1 143 ? -17.078 8.352 0.332 1 97.44 143 GLU B C 1
ATOM 2386 O O . GLU B 1 143 ? -17.453 8.445 -0.842 1 97.44 143 GLU B O 1
ATOM 2391 N N . VAL B 1 144 ? -16.078 7.668 0.721 1 98.06 144 VAL B N 1
ATOM 2392 C CA . VAL B 1 144 ? -15.344 6.797 -0.197 1 98.06 144 VAL B CA 1
ATOM 2393 C C . VAL B 1 144 ? -15.406 5.355 0.3 1 98.06 144 VAL B C 1
ATOM 2395 O O . VAL B 1 144 ? -15.156 5.086 1.478 1 98.06 144 VAL B O 1
ATOM 2398 N N . VAL B 1 145 ? -15.758 4.402 -0.562 1 96.19 145 VAL B N 1
ATOM 2399 C CA . VAL B 1 145 ? -15.859 2.992 -0.193 1 96.19 145 VAL B CA 1
ATOM 2400 C C . VAL B 1 145 ? -15.039 2.146 -1.167 1 96.19 145 VAL B C 1
ATOM 2402 O O . VAL B 1 145 ? -14.734 2.59 -2.275 1 96.19 145 VAL B O 1
ATOM 2405 N N . VAL B 1 146 ? -14.633 0.955 -0.741 1 96.12 146 VAL B N 1
ATOM 2406 C CA . VAL B 1 146 ? -13.93 -0.021 -1.567 1 96.12 146 VAL B CA 1
ATOM 2407 C C . VAL B 1 146 ? -14.867 -1.184 -1.898 1 96.12 146 VAL B C 1
ATOM 2409 O O . VAL B 1 146 ? -15.516 -1.737 -1.011 1 96.12 146 VAL B O 1
ATOM 2412 N N . ARG B 1 147 ? -14.859 -1.552 -3.199 1 93.44 147 ARG B N 1
ATOM 2413 C CA . ARG B 1 147 ? -15.664 -2.695 -3.604 1 93.44 147 ARG B CA 1
ATOM 2414 C C . ARG B 1 147 ? -14.836 -3.701 -4.395 1 93.44 147 ARG B C 1
ATOM 2416 O O . ARG B 1 147 ? -14.047 -3.316 -5.258 1 93.44 147 ARG B O 1
ATOM 2423 N N . VAL B 1 148 ? -15.023 -4.934 -4.039 1 92.12 148 VAL B N 1
ATOM 2424 C CA . VAL B 1 148 ? -14.547 -6.09 -4.793 1 92.12 148 VAL B CA 1
ATOM 2425 C C . VAL B 1 148 ? -15.664 -7.129 -4.895 1 92.12 148 VAL B C 1
ATOM 2427 O O . VAL B 1 148 ? -15.82 -7.961 -4 1 92.12 148 VAL B O 1
ATOM 2430 N N . PRO B 1 149 ? -16.375 -7.094 -6.02 1 87.19 149 PRO B N 1
ATOM 2431 C CA . PRO B 1 149 ? -17.516 -7.996 -6.141 1 87.19 149 PRO B CA 1
ATOM 2432 C C . PRO B 1 149 ? -17.141 -9.461 -5.914 1 87.19 149 PRO B C 1
ATOM 2434 O O . PRO B 1 149 ? -17.922 -10.227 -5.363 1 87.19 149 PRO B O 1
ATOM 2437 N N . GLU B 1 150 ? -15.969 -9.812 -6.289 1 83.06 150 GLU B N 1
ATOM 2438 C CA . GLU B 1 150 ? -15.492 -11.172 -6.047 1 83.06 150 GLU B CA 1
ATOM 2439 C C . GLU B 1 150 ? -14.852 -11.289 -4.668 1 83.06 150 GLU B C 1
ATOM 2441 O O . GLU B 1 150 ? -13.672 -11.648 -4.551 1 83.06 150 GLU B O 1
ATOM 2446 N N . GLU B 1 151 ? -15.586 -11.227 -3.641 1 79.88 151 GLU B N 1
ATOM 2447 C CA . GLU B 1 151 ? -15.078 -11.078 -2.279 1 79.88 151 GLU B CA 1
ATOM 2448 C C . GLU B 1 151 ? -14.398 -12.367 -1.805 1 79.88 151 GLU B C 1
ATOM 2450 O O . GLU B 1 151 ? -13.492 -12.32 -0.969 1 79.88 151 GLU B O 1
ATOM 2455 N N . ARG B 1 152 ? -14.844 -13.484 -2.408 1 80.19 152 ARG B N 1
ATOM 2456 C CA . ARG B 1 152 ? -14.281 -14.766 -1.986 1 80.19 152 ARG B CA 1
ATOM 2457 C C . ARG B 1 152 ? -12.812 -14.867 -2.365 1 80.19 152 ARG B C 1
ATOM 2459 O O . ARG B 1 152 ? -12.078 -15.695 -1.813 1 80.19 152 ARG B O 1
ATOM 2466 N N . LEU B 1 153 ? -12.484 -13.977 -3.244 1 81.06 153 LEU B N 1
ATOM 2467 C CA . LEU B 1 153 ? -11.102 -14.023 -3.713 1 81.06 153 LEU B CA 1
ATOM 2468 C C . LEU B 1 153 ? -10.227 -13.055 -2.928 1 81.06 153 LEU B C 1
ATOM 2470 O O . LEU B 1 153 ? -9.008 -13.023 -3.115 1 81.06 153 LEU B O 1
ATOM 2474 N N . VAL B 1 154 ? -10.805 -12.273 -2.068 1 83.12 154 VAL B N 1
ATOM 2475 C CA . VAL B 1 154 ? -10.062 -11.266 -1.322 1 83.12 154 VAL B CA 1
ATOM 2476 C C . VAL B 1 154 ? -9.609 -11.844 0.016 1 83.12 154 VAL B C 1
ATOM 2478 O O . VAL B 1 154 ? -10.406 -12.43 0.75 1 83.12 154 VAL B O 1
ATOM 2481 N N . ARG B 1 155 ? -8.344 -11.711 0.268 1 80.31 155 ARG B N 1
ATOM 2482 C CA . ARG B 1 155 ? -7.801 -12.055 1.577 1 80.31 155 ARG B CA 1
ATOM 2483 C C . ARG B 1 155 ? -7.723 -10.82 2.477 1 80.31 155 ARG B C 1
ATOM 2485 O O . ARG B 1 155 ? -6.672 -10.188 2.584 1 80.31 155 ARG B O 1
ATOM 2492 N N . LEU B 1 156 ? -8.727 -10.586 3.186 1 73 156 LEU B N 1
ATOM 2493 C CA . LEU B 1 156 ? -8.891 -9.32 3.904 1 73 156 LEU B CA 1
ATOM 2494 C C . LEU B 1 156 ? -8.281 -9.414 5.301 1 73 156 LEU B C 1
ATOM 2496 O O . LEU B 1 156 ? -7.809 -8.414 5.844 1 73 156 LEU B O 1
ATOM 2500 N N . ARG B 1 157 ? -8.078 -10.531 5.848 1 77.12 157 ARG B N 1
ATOM 2501 C CA . ARG B 1 157 ? -7.812 -10.68 7.273 1 77.12 157 ARG B CA 1
ATOM 2502 C C . ARG B 1 157 ? -6.359 -10.352 7.594 1 77.12 157 ARG B C 1
ATOM 2504 O O . ARG B 1 157 ? -5.992 -10.211 8.766 1 77.12 157 ARG B O 1
ATOM 2511 N N . ASP B 1 158 ? -5.621 -10.141 6.688 1 81.56 158 ASP B N 1
ATOM 2512 C CA . ASP B 1 158 ? -4.246 -9.695 6.914 1 81.56 158 ASP B CA 1
ATOM 2513 C C . ASP B 1 158 ? -4.094 -8.211 6.605 1 81.56 158 ASP B C 1
ATOM 2515 O O . ASP B 1 158 ? -4.02 -7.812 5.441 1 81.56 158 ASP B O 1
ATOM 2519 N N . GLY B 1 159 ? -4.008 -7.398 7.707 1 86.25 159 GLY B N 1
ATOM 2520 C CA . GLY B 1 159 ? -4.07 -5.949 7.633 1 86.25 159 GLY B CA 1
ATOM 2521 C C . GLY B 1 159 ? -2.896 -5.34 6.887 1 86.25 159 GLY B C 1
ATOM 2522 O O . GLY B 1 159 ? -2.975 -4.199 6.422 1 86.25 159 GLY B O 1
ATOM 2523 N N . THR B 1 160 ? -1.835 -6.055 6.82 1 92.81 160 THR B N 1
ATOM 2524 C CA . THR B 1 160 ? -0.672 -5.535 6.109 1 92.81 160 THR B CA 1
ATOM 2525 C C . THR B 1 160 ? -0.801 -5.785 4.609 1 92.81 160 THR B C 1
ATOM 2527 O O . THR B 1 160 ? -0.098 -5.168 3.809 1 92.81 160 THR B O 1
ATOM 2530 N N . ARG B 1 161 ? -1.719 -6.617 4.254 1 94.88 161 ARG B N 1
ATOM 2531 C CA . ARG B 1 161 ? -1.813 -6.992 2.848 1 94.88 161 ARG B CA 1
ATOM 2532 C C . ARG B 1 161 ? -3.029 -6.344 2.191 1 94.88 161 ARG B C 1
ATOM 2534 O O . ARG B 1 161 ? -3.072 -6.188 0.968 1 94.88 161 ARG B O 1
ATOM 2541 N N . SER B 1 162 ? -3.986 -6.07 2.916 1 95.5 162 SER B N 1
ATOM 2542 C CA . SER B 1 162 ? -5.18 -5.375 2.445 1 95.5 162 SER B CA 1
ATOM 2543 C C . SER B 1 162 ? -5.488 -4.156 3.309 1 95.5 162 SER B C 1
ATOM 2545 O O . SER B 1 162 ? -5.637 -4.273 4.527 1 95.5 162 SER B O 1
ATOM 2547 N N . TYR B 1 163 ? -5.586 -3.006 2.652 1 97.19 163 TYR B N 1
ATOM 2548 C CA . TYR B 1 163 ? -5.762 -1.761 3.391 1 97.19 163 TYR B CA 1
ATOM 2549 C C . TYR B 1 163 ? -6.395 -0.688 2.512 1 97.19 163 TYR B C 1
ATOM 2551 O O . TYR B 1 163 ? -6.441 -0.83 1.287 1 97.19 163 TYR B O 1
ATOM 2559 N N . PHE B 1 164 ? -6.914 0.29 3.117 1 97.44 164 PHE B N 1
ATOM 2560 C CA . PHE B 1 164 ? -7.656 1.408 2.549 1 97.44 164 PHE B CA 1
ATOM 2561 C C . PHE B 1 164 ? -7.348 2.699 3.297 1 97.44 164 PHE B C 1
ATOM 2563 O O . PHE B 1 164 ? -7.297 2.713 4.527 1 97.44 164 PHE B O 1
ATOM 2570 N N . GLY B 1 165 ? -7.051 3.756 2.547 1 98.75 165 GLY B N 1
ATOM 2571 C CA . GLY B 1 165 ? -6.711 4.984 3.248 1 98.75 165 GLY B CA 1
ATOM 2572 C C . GLY B 1 165 ? -6.84 6.223 2.383 1 98.75 165 GLY B C 1
ATOM 2573 O O . GLY B 1 165 ? -7.195 6.129 1.205 1 98.75 165 GLY B O 1
ATOM 2574 N N . ALA B 1 166 ? -6.645 7.344 3.039 1 98.88 166 ALA B N 1
ATOM 2575 C CA . ALA B 1 166 ? -6.672 8.656 2.4 1 98.88 166 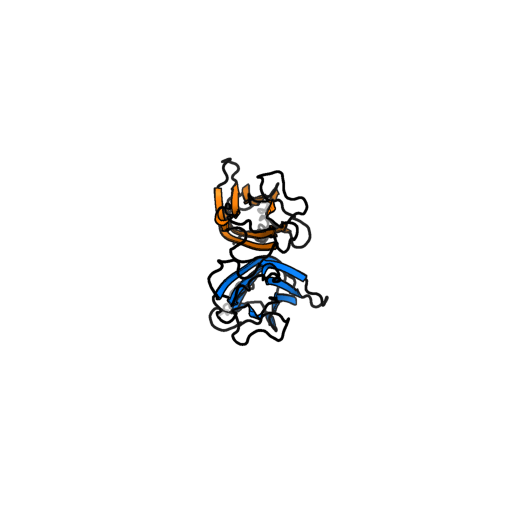ALA B CA 1
ATOM 2576 C C . ALA B 1 166 ? -5.93 9.688 3.238 1 98.88 166 ALA B C 1
ATOM 2578 O O . ALA B 1 166 ? -5.852 9.57 4.465 1 98.88 166 ALA B O 1
ATOM 2579 N N . PHE B 1 167 ? -5.379 10.695 2.561 1 98.62 167 PHE B N 1
ATOM 2580 C CA . PHE B 1 167 ? -4.855 11.859 3.266 1 98.62 167 PHE B CA 1
ATOM 2581 C C . PHE B 1 167 ? -4.988 13.117 2.412 1 98.62 167 PHE B C 1
ATOM 2583 O O . PHE B 1 167 ? -4.887 13.047 1.185 1 98.62 167 PHE B O 1
ATOM 2590 N N . MET B 1 168 ? -5.195 14.164 3.098 1 98.31 168 MET B N 1
ATOM 2591 C CA . MET B 1 168 ? -5.375 15.438 2.414 1 98.31 168 MET B CA 1
ATOM 2592 C C . MET B 1 168 ? -4.039 15.977 1.906 1 98.31 168 MET B C 1
ATOM 2594 O O . MET B 1 168 ? -3.033 15.93 2.615 1 98.31 168 MET B O 1
ATOM 2598 N N . VAL B 1 169 ? -4.02 16.562 0.698 1 97.31 169 VAL B N 1
ATOM 2599 C CA . VAL B 1 169 ? -2.797 17.109 0.115 1 97.31 169 VAL B CA 1
ATOM 2600 C C . VAL B 1 169 ? -2.973 18.594 -0.162 1 97.31 169 VAL B C 1
ATOM 2602 O O . VAL B 1 169 ? -4.09 19.062 -0.399 1 97.31 169 VAL B O 1
#

Organism: Gulo gulo (NCBI:txid48420)

Nearest PDB structures (foldseek):
  1s55-assembly1_A  TM=8.461E-01  e=6.133E-12  Mus musculus
  5mu8-assembly24_w  TM=8.694E-01  e=2.677E-11  Homo sapiens
  5bnq-assembly1_A  TM=8.474E-01  e=3.305E-11  Homo sapiens
  6x82-assembly1_B  TM=8.576E-01  e=1.169E-10  Homo sapiens
  6x82-assembly2_E  TM=8.390E-01  e=3.923E-10  Homo sapiens